Protein AF-A0A935W3C0-F1 (afdb_monomer_lite)

Structure (mmCIF, N/CA/C/O backbone):
data_AF-A0A935W3C0-F1
#
_entry.id   AF-A0A935W3C0-F1
#
loop_
_atom_site.group_PDB
_atom_site.id
_atom_site.type_symbol
_atom_site.label_atom_id
_atom_site.label_alt_id
_atom_site.label_comp_id
_atom_site.label_asym_id
_atom_site.label_entity_id
_atom_site.label_seq_id
_atom_site.pdbx_PDB_ins_code
_atom_site.Cartn_x
_atom_site.Cartn_y
_atom_site.Cartn_z
_atom_site.occupancy
_atom_site.B_iso_or_equiv
_atom_site.auth_seq_id
_atom_site.auth_comp_id
_atom_site.auth_asym_id
_atom_site.auth_atom_id
_atom_site.pdbx_PDB_model_num
ATOM 1 N N . MET A 1 1 ? 20.288 15.126 -54.289 1.00 48.03 1 MET A N 1
ATOM 2 C CA . MET A 1 1 ? 21.261 15.286 -53.192 1.00 48.03 1 MET A CA 1
ATOM 3 C C . MET A 1 1 ? 20.731 16.432 -52.352 1.00 48.03 1 MET A C 1
ATOM 5 O O . MET A 1 1 ? 20.743 17.554 -52.836 1.00 48.03 1 MET A O 1
ATOM 9 N N . ILE A 1 2 ? 20.065 16.132 -51.237 1.00 47.06 2 ILE A N 1
ATOM 10 C CA . ILE A 1 2 ? 19.461 17.163 -50.382 1.00 47.06 2 ILE A CA 1
ATOM 11 C C . ILE A 1 2 ? 20.575 17.670 -49.470 1.00 47.06 2 ILE A C 1
ATOM 13 O O . ILE A 1 2 ? 21.239 16.867 -48.819 1.00 47.06 2 ILE A O 1
ATOM 17 N N . ASP A 1 3 ? 20.809 18.977 -49.516 1.00 55.44 3 ASP A N 1
ATOM 18 C CA . ASP A 1 3 ? 21.817 19.677 -48.730 1.00 55.44 3 ASP A CA 1
ATOM 19 C C . ASP A 1 3 ? 21.441 19.592 -47.242 1.00 55.44 3 ASP A C 1
ATOM 21 O O . ASP A 1 3 ? 20.407 20.116 -46.816 1.00 55.44 3 ASP A O 1
ATOM 25 N N . GLN A 1 4 ? 22.236 18.843 -46.473 1.00 50.88 4 GLN A N 1
ATOM 26 C CA . GLN A 1 4 ? 21.989 18.590 -45.052 1.00 50.88 4 GLN A CA 1
ATOM 27 C C . GLN A 1 4 ? 22.064 19.874 -44.216 1.00 50.88 4 GLN A C 1
ATOM 29 O O . GLN A 1 4 ? 21.411 19.947 -43.173 1.00 50.88 4 GLN A O 1
ATOM 34 N N . ASP A 1 5 ? 22.754 20.911 -44.695 1.00 55.22 5 ASP A N 1
ATOM 35 C CA . ASP A 1 5 ? 22.919 22.158 -43.950 1.00 55.22 5 ASP A CA 1
ATOM 36 C C . ASP A 1 5 ? 21.681 23.069 -44.052 1.00 55.22 5 ASP A C 1
ATOM 38 O O . ASP A 1 5 ? 21.382 23.813 -43.111 1.00 55.22 5 ASP A O 1
ATOM 42 N N . ASP A 1 6 ? 20.888 22.965 -45.130 1.00 56.75 6 ASP A N 1
ATOM 43 C CA . ASP A 1 6 ? 19.620 23.709 -45.264 1.00 56.75 6 ASP A CA 1
ATOM 44 C C . ASP A 1 6 ? 18.505 23.120 -44.377 1.00 56.75 6 ASP A C 1
ATOM 46 O O . ASP A 1 6 ? 17.635 23.843 -43.884 1.00 56.75 6 ASP A O 1
ATOM 50 N N . PHE A 1 7 ? 18.560 21.811 -44.102 1.00 55.75 7 PHE A N 1
ATOM 51 C CA . PHE A 1 7 ? 17.628 21.142 -43.187 1.00 55.75 7 PHE A CA 1
ATOM 52 C C . PHE A 1 7 ? 17.887 21.535 -41.725 1.00 55.75 7 PHE A C 1
ATOM 54 O O . PHE A 1 7 ? 16.954 21.878 -40.997 1.00 55.75 7 PHE A O 1
ATOM 61 N N . VAL A 1 8 ? 19.157 21.569 -41.305 1.00 55.91 8 VAL A N 1
ATOM 62 C CA . VAL A 1 8 ? 19.537 21.931 -39.928 1.00 55.91 8 VAL A CA 1
ATOM 63 C C . VAL A 1 8 ? 19.271 23.414 -39.646 1.00 55.91 8 VAL A C 1
ATOM 65 O O . VAL A 1 8 ? 18.782 23.757 -38.567 1.00 55.91 8 VAL A O 1
ATOM 68 N N . ARG A 1 9 ? 19.489 24.306 -40.624 1.00 56.00 9 ARG A N 1
ATOM 69 C CA . ARG A 1 9 ? 19.158 25.736 -40.476 1.00 56.00 9 ARG A CA 1
ATOM 70 C C . ARG A 1 9 ? 17.659 26.001 -40.333 1.00 56.00 9 ARG A C 1
ATOM 72 O O . ARG A 1 9 ? 17.287 26.885 -39.566 1.00 56.00 9 ARG A O 1
ATOM 79 N N . LYS A 1 10 ? 16.797 25.239 -41.014 1.00 50.78 10 LYS A N 1
ATOM 80 C CA . LYS A 1 10 ? 15.335 25.358 -40.854 1.00 50.78 10 LYS A CA 1
ATOM 81 C C . LYS A 1 10 ? 14.828 24.772 -39.535 1.00 50.78 10 LYS A C 1
ATOM 83 O O . LYS A 1 10 ? 13.865 25.302 -38.990 1.00 50.78 10 LYS A O 1
ATOM 88 N N . ALA A 1 11 ? 15.490 23.749 -38.994 1.00 52.16 11 ALA A N 1
ATOM 89 C CA . ALA A 1 11 ? 15.123 23.150 -37.709 1.00 52.16 11 ALA A CA 1
ATOM 90 C C . ALA A 1 11 ? 15.429 24.058 -36.500 1.00 52.16 11 ALA A C 1
ATOM 92 O O . ALA A 1 11 ? 14.717 24.009 -35.505 1.00 52.16 11 ALA A O 1
ATOM 93 N N . LEU A 1 12 ? 16.450 24.919 -36.592 1.00 51.72 12 LEU A N 1
ATOM 94 C CA . LEU A 1 12 ? 16.872 25.808 -35.497 1.00 51.72 12 LEU A CA 1
ATOM 95 C C . LEU A 1 12 ? 16.187 27.189 -35.494 1.00 51.72 12 LEU A C 1
ATOM 97 O O . LEU A 1 12 ? 16.358 27.946 -34.542 1.00 51.72 12 LEU A O 1
ATOM 101 N N . ALA A 1 13 ? 15.419 27.533 -36.535 1.00 43.78 13 ALA A N 1
ATOM 102 C CA . ALA A 1 13 ? 14.747 28.834 -36.660 1.00 43.78 13 ALA A CA 1
ATOM 103 C C . ALA A 1 13 ? 13.279 28.840 -36.186 1.00 43.78 13 ALA A C 1
ATOM 105 O O . ALA A 1 13 ? 12.695 29.911 -36.048 1.00 43.78 13 ALA A O 1
ATOM 106 N N . PHE A 1 14 ? 12.695 27.677 -35.879 1.00 43.66 14 PHE A N 1
ATOM 107 C CA . PHE A 1 14 ? 11.390 27.566 -35.211 1.00 43.66 14 PHE A CA 1
ATOM 108 C C . PHE A 1 14 ? 11.566 27.473 -33.692 1.00 43.66 14 PHE A C 1
ATOM 110 O O . PHE A 1 14 ? 11.083 26.563 -33.028 1.00 43.66 14 PHE A O 1
ATOM 117 N N . GLY A 1 15 ? 12.278 28.453 -33.138 1.00 41.91 15 GLY A N 1
ATOM 118 C CA . GLY A 1 15 ? 12.168 28.809 -31.729 1.00 41.91 15 GLY A CA 1
ATOM 119 C C . GLY A 1 15 ? 10.893 29.617 -31.506 1.00 41.91 15 GLY A C 1
ATOM 120 O O . GLY A 1 15 ? 10.964 30.781 -31.126 1.00 41.91 15 GLY A O 1
ATOM 121 N N . GLU A 1 16 ? 9.733 29.029 -31.787 1.00 40.09 16 GLU A N 1
ATOM 122 C CA . GLU A 1 16 ? 8.501 29.486 -31.159 1.00 40.09 16 GLU A CA 1
ATOM 123 C C . GLU A 1 16 ? 8.443 28.729 -29.838 1.00 40.09 16 GLU A C 1
ATOM 125 O O . GLU A 1 16 ? 8.417 27.499 -29.820 1.00 40.09 16 GLU A O 1
ATOM 130 N N . ALA A 1 17 ? 8.579 29.465 -28.736 1.00 41.44 17 ALA A N 1
ATOM 131 C CA . ALA A 1 17 ? 8.514 28.916 -27.397 1.00 41.44 17 ALA A CA 1
ATOM 132 C C . ALA A 1 17 ? 7.185 28.167 -27.245 1.00 41.44 17 ALA A C 1
ATOM 134 O O . ALA A 1 17 ? 6.143 28.771 -26.998 1.00 41.44 17 ALA A O 1
ATOM 135 N N . VAL A 1 18 ? 7.223 26.845 -27.412 1.00 38.59 18 VAL A N 1
ATOM 136 C CA . VAL A 1 18 ? 6.181 25.969 -26.902 1.00 38.59 18 VAL A CA 1
ATOM 137 C C . VAL A 1 18 ? 6.329 26.067 -25.399 1.00 38.59 18 VAL A C 1
ATOM 139 O O . VAL A 1 18 ? 7.189 25.430 -24.797 1.00 38.59 18 VAL A O 1
ATOM 142 N N . THR A 1 19 ? 5.549 26.969 -24.814 1.00 38.72 19 THR A N 1
ATOM 143 C CA . THR A 1 19 ? 5.299 27.019 -23.386 1.00 38.72 19 THR A CA 1
ATOM 144 C C . THR A 1 19 ? 4.895 25.608 -22.987 1.00 38.72 19 THR A C 1
ATOM 146 O O . THR A 1 19 ? 3.809 25.150 -23.347 1.00 38.72 19 THR A O 1
ATOM 149 N N . GLU A 1 20 ? 5.790 24.884 -22.317 1.00 38.03 20 GLU A N 1
ATOM 150 C CA . GLU A 1 20 ? 5.429 23.641 -21.651 1.00 38.03 20 GLU A CA 1
ATOM 151 C C . GLU A 1 20 ? 4.184 23.947 -20.808 1.00 38.03 20 GLU A C 1
ATOM 153 O O . GLU A 1 20 ? 4.209 24.927 -20.043 1.00 38.03 20 GLU A O 1
ATOM 158 N N . PRO A 1 21 ? 3.072 23.199 -20.961 1.00 36.47 21 PRO A N 1
ATOM 159 C CA . PRO A 1 21 ? 1.972 23.340 -20.032 1.00 36.47 21 PRO A CA 1
ATOM 160 C C . PRO A 1 21 ? 2.561 23.025 -18.665 1.00 36.47 21 PRO A C 1
ATOM 162 O O . PRO A 1 21 ? 2.982 21.902 -18.390 1.00 36.47 21 PRO A O 1
ATOM 165 N N . HIS A 1 22 ? 2.667 24.062 -17.838 1.00 36.09 22 HIS A N 1
ATOM 166 C CA . HIS A 1 22 ? 3.035 23.900 -16.448 1.00 36.09 22 HIS A CA 1
ATOM 167 C C . HIS A 1 22 ? 2.069 22.864 -15.864 1.00 36.09 22 HIS A C 1
ATOM 169 O O . HIS A 1 22 ? 0.893 22.873 -16.255 1.00 36.09 22 HIS A O 1
ATOM 175 N N . PRO A 1 23 ? 2.517 21.974 -14.962 1.00 35.53 23 PRO A N 1
ATOM 176 C CA . PRO A 1 23 ? 1.593 21.172 -14.184 1.00 35.53 23 PRO A CA 1
ATOM 177 C C . PRO A 1 23 ? 0.575 22.147 -13.611 1.00 35.53 23 PRO A C 1
ATOM 179 O O . PRO A 1 23 ? 0.941 23.062 -12.871 1.00 35.53 23 PRO A O 1
ATOM 182 N N . VAL A 1 24 ? -0.681 22.028 -14.034 1.00 36.44 24 VAL A N 1
ATOM 183 C CA . VAL A 1 24 ? -1.753 22.767 -13.391 1.00 36.44 24 VAL A CA 1
ATOM 184 C C . VAL A 1 24 ? -1.800 22.160 -12.000 1.00 36.44 24 VAL A C 1
ATOM 186 O O . VAL A 1 24 ? -2.365 21.089 -11.801 1.00 36.44 24 VAL A O 1
ATOM 189 N N . GLU A 1 25 ? -1.132 22.800 -11.040 1.00 39.47 25 GLU A N 1
ATOM 190 C CA . GLU A 1 25 ? -1.557 22.728 -9.655 1.00 39.47 25 GLU A CA 1
ATOM 191 C C . GLU A 1 25 ? -3.018 23.150 -9.699 1.00 39.47 25 GLU A C 1
ATOM 193 O O . GLU A 1 25 ? -3.338 24.335 -9.825 1.00 39.47 25 GLU A O 1
ATOM 198 N N . ILE A 1 26 ? -3.912 22.161 -9.707 1.00 39.88 26 ILE A N 1
ATOM 199 C CA . ILE A 1 26 ? -5.339 22.386 -9.548 1.00 39.88 26 ILE A CA 1
ATOM 200 C C . ILE A 1 26 ? -5.475 22.853 -8.104 1.00 39.88 26 ILE A C 1
ATOM 202 O O . ILE A 1 26 ? -5.726 22.070 -7.188 1.00 39.88 26 ILE A O 1
ATOM 206 N N . SER A 1 27 ? -5.211 24.142 -7.896 1.00 48.25 27 SER A N 1
ATOM 207 C CA . SER A 1 27 ? -5.624 24.848 -6.702 1.00 48.25 27 SER A CA 1
ATOM 208 C C . SER A 1 27 ? -7.114 24.558 -6.533 1.00 48.25 27 SER A C 1
ATOM 210 O O . SER A 1 27 ? -7.836 24.575 -7.538 1.00 48.25 27 SER A O 1
ATOM 212 N N . PRO A 1 28 ? -7.583 24.260 -5.313 1.00 53.19 28 PRO A N 1
ATOM 213 C CA . PRO A 1 28 ? -8.998 24.041 -5.071 1.00 53.19 28 PRO A CA 1
ATOM 214 C C . PRO A 1 28 ? -9.778 25.184 -5.710 1.00 53.19 28 PRO A C 1
ATOM 216 O O . PRO A 1 28 ? -9.460 26.356 -5.485 1.00 53.19 28 PRO A O 1
ATOM 219 N N . THR A 1 29 ? -10.767 24.857 -6.540 1.00 61.97 29 THR A N 1
ATOM 220 C CA . THR A 1 29 ? -11.617 25.876 -7.146 1.00 61.97 29 THR A CA 1
ATOM 221 C C . THR A 1 29 ? -12.206 26.714 -6.005 1.00 61.97 29 THR A C 1
ATOM 223 O O . THR A 1 29 ? -12.743 26.147 -5.049 1.00 61.97 29 THR A O 1
ATOM 226 N N . PRO A 1 30 ? -12.122 28.056 -6.048 1.00 63.91 30 PRO A N 1
ATOM 227 C CA . PRO A 1 30 ? -12.646 28.915 -4.979 1.00 63.91 30 PRO A CA 1
ATOM 228 C C . PRO A 1 30 ? -14.140 28.660 -4.691 1.00 63.91 30 PRO A C 1
ATOM 230 O O . PRO A 1 30 ? -14.630 28.904 -3.587 1.00 63.91 30 PRO A O 1
ATOM 233 N N . GLU A 1 31 ? -14.852 28.094 -5.666 1.00 72.19 31 GLU A N 1
ATOM 234 C CA . GLU A 1 31 ? -16.231 27.617 -5.565 1.00 72.19 31 GLU A CA 1
ATOM 235 C C . GLU A 1 31 ? -16.398 26.402 -4.632 1.00 72.19 31 GLU A C 1
ATOM 237 O O . GLU A 1 31 ? -17.353 26.362 -3.852 1.00 72.19 31 GLU A O 1
ATOM 242 N N . LEU A 1 32 ? -15.459 25.447 -4.637 1.00 76.69 32 LEU A N 1
ATOM 243 C CA . LEU A 1 32 ? -15.457 24.283 -3.740 1.00 76.69 32 LEU A CA 1
ATOM 244 C C . LEU A 1 32 ? -15.247 24.713 -2.288 1.00 76.69 32 LEU A C 1
ATOM 246 O O . LEU A 1 32 ? -15.996 24.298 -1.402 1.00 76.69 32 LEU A O 1
ATOM 250 N N . VAL A 1 33 ? -14.277 25.601 -2.053 1.00 78.69 33 VAL A N 1
ATOM 251 C CA . VAL A 1 33 ? -13.985 26.170 -0.726 1.00 78.69 33 VAL A CA 1
ATOM 252 C C . VAL A 1 33 ? -15.217 26.906 -0.186 1.00 78.69 33 VAL A C 1
ATOM 254 O O . VAL A 1 33 ? -15.637 26.681 0.951 1.00 78.69 33 VAL A O 1
ATOM 257 N N . SER A 1 34 ? -15.862 27.713 -1.033 1.00 81.06 34 SER A N 1
ATOM 258 C CA . SER A 1 34 ? -17.082 28.452 -0.685 1.00 81.06 34 SER A CA 1
ATOM 259 C C . SER A 1 34 ? -18.267 27.524 -0.382 1.00 81.06 34 SER A C 1
ATOM 261 O O . SER A 1 34 ? -19.008 27.748 0.577 1.00 81.06 34 SER A O 1
ATOM 263 N N . SER A 1 35 ? -18.424 26.449 -1.158 1.00 81.00 35 SER A N 1
ATOM 264 C CA . SER A 1 35 ? -19.490 25.451 -0.982 1.00 81.00 35 SER A CA 1
ATOM 265 C C . SER A 1 35 ? -19.305 24.638 0.301 1.00 81.00 35 SER A C 1
ATOM 267 O O . SER A 1 35 ? -20.259 24.440 1.058 1.00 81.00 35 SER A O 1
ATOM 269 N N . ALA A 1 36 ? -18.070 24.225 0.598 1.00 83.38 36 ALA A N 1
ATOM 270 C CA . ALA A 1 36 ? -17.728 23.533 1.836 1.00 83.38 36 ALA A CA 1
ATOM 271 C C . ALA A 1 36 ? -17.972 24.419 3.066 1.00 83.38 36 ALA A C 1
ATOM 273 O O . ALA A 1 36 ? -18.601 23.977 4.032 1.00 83.38 36 ALA A O 1
ATOM 274 N N . LEU A 1 37 ? -17.563 25.690 3.005 1.00 86.62 37 LEU A N 1
ATOM 275 C CA . LEU A 1 37 ? -17.802 26.672 4.062 1.00 86.62 37 LEU A CA 1
ATOM 276 C C . LEU A 1 37 ? -19.297 26.882 4.325 1.00 86.62 37 LEU A C 1
ATOM 278 O O . LEU A 1 37 ? -19.724 26.880 5.483 1.00 86.62 37 LEU A O 1
ATOM 282 N N . ALA A 1 38 ? -20.098 27.046 3.269 1.00 86.31 38 ALA A N 1
ATOM 283 C CA . ALA A 1 38 ? -21.540 27.246 3.384 1.00 86.31 38 ALA A CA 1
ATOM 284 C C . ALA A 1 38 ? -22.233 26.029 4.017 1.00 86.31 38 ALA A C 1
ATOM 286 O O . ALA A 1 38 ? -23.064 26.183 4.916 1.00 86.31 38 ALA A O 1
ATOM 287 N N . LEU A 1 39 ? -21.850 24.817 3.605 1.00 85.88 39 LEU A N 1
ATOM 288 C CA . LEU A 1 39 ? -22.397 23.574 4.151 1.00 85.88 39 LEU A CA 1
ATOM 289 C C . LEU A 1 39 ? -22.023 23.360 5.617 1.00 85.88 39 LEU A C 1
ATOM 291 O O . LEU A 1 39 ? -22.877 22.944 6.401 1.00 85.88 39 LEU A O 1
ATOM 295 N N . ILE A 1 40 ? -20.787 23.669 6.014 1.00 87.56 40 ILE A N 1
ATOM 296 C CA . ILE A 1 40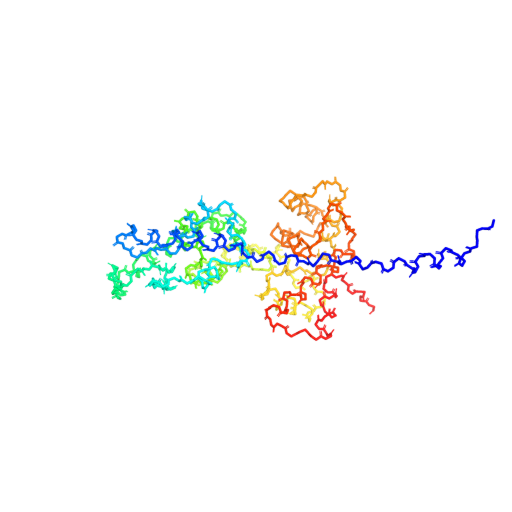 ? -20.355 23.568 7.415 1.00 87.56 40 ILE A CA 1
ATOM 297 C C . ILE A 1 40 ? -21.151 24.544 8.285 1.00 87.56 40 ILE A C 1
ATOM 299 O O . ILE A 1 40 ? -21.717 24.134 9.300 1.00 87.56 40 ILE A O 1
ATOM 303 N N . HIS A 1 41 ? -21.270 25.808 7.868 1.00 86.50 41 HIS A N 1
ATOM 304 C CA . HIS A 1 41 ? -22.068 26.796 8.596 1.00 86.50 41 HIS A CA 1
ATOM 305 C C . HIS A 1 41 ? -23.535 26.382 8.709 1.00 86.50 41 HIS A C 1
ATOM 307 O O . HIS A 1 41 ? -24.116 26.479 9.792 1.00 86.50 41 HIS A O 1
ATOM 313 N N . GLN A 1 42 ? -24.128 25.872 7.629 1.00 84.12 42 GLN A N 1
ATOM 314 C CA . GLN A 1 42 ? -25.513 25.411 7.642 1.00 84.12 42 GLN A CA 1
ATOM 315 C C . GLN A 1 42 ? -25.699 24.207 8.574 1.00 84.12 42 GLN A C 1
ATOM 317 O O . GLN A 1 42 ? -26.580 24.221 9.434 1.00 84.12 42 GLN A O 1
ATOM 322 N N . ALA A 1 43 ? -24.830 23.201 8.476 1.00 83.12 43 ALA A N 1
ATOM 323 C CA . ALA A 1 43 ? -24.907 21.992 9.290 1.00 83.12 43 ALA A CA 1
ATOM 324 C C . ALA A 1 43 ? -24.717 22.268 10.790 1.00 83.12 43 ALA A C 1
ATOM 326 O O . ALA A 1 43 ? -25.316 21.576 11.617 1.00 83.12 43 ALA A O 1
ATOM 327 N N . VAL A 1 44 ? -23.896 23.261 11.145 1.00 86.81 44 VAL A N 1
ATOM 328 C CA . VAL A 1 44 ? -23.689 23.704 12.532 1.00 86.81 44 VAL A CA 1
ATOM 329 C C . VAL A 1 44 ? -24.848 24.576 13.018 1.00 86.81 44 VAL A C 1
ATOM 331 O O . VAL A 1 44 ? -25.249 24.452 14.171 1.00 86.81 44 VAL A O 1
ATOM 334 N N . LYS A 1 45 ? -25.444 25.402 12.151 1.00 83.88 45 LYS A N 1
ATOM 335 C CA . LYS A 1 45 ? -26.615 26.233 12.478 1.00 83.88 45 LYS A CA 1
ATOM 336 C C . LYS A 1 45 ? -27.878 25.407 12.738 1.00 83.88 45 LYS A C 1
ATOM 338 O O . LYS A 1 45 ? -28.656 25.748 13.633 1.00 83.88 45 LYS A O 1
ATOM 343 N N . GLU A 1 46 ? -28.091 24.352 11.955 1.00 81.38 46 GLU A N 1
ATOM 344 C CA . GLU A 1 46 ? -29.243 23.448 12.076 1.00 81.38 46 GLU A CA 1
ATOM 345 C C . GLU A 1 46 ? -29.117 22.471 13.248 1.00 81.38 46 GLU A C 1
ATOM 347 O O . GLU A 1 46 ? -30.125 21.990 13.770 1.00 81.38 46 GLU A O 1
ATOM 352 N N . ALA A 1 47 ? -27.891 22.163 13.672 1.00 79.50 47 ALA A N 1
ATOM 353 C CA . ALA A 1 47 ? -27.671 21.236 14.766 1.00 79.50 47 ALA A CA 1
ATOM 354 C C . ALA A 1 47 ? -28.025 21.881 16.121 1.00 79.50 47 ALA A C 1
ATOM 356 O O . ALA A 1 47 ? -27.638 23.015 16.391 1.00 79.50 47 ALA A O 1
ATOM 357 N N . PRO A 1 48 ? -28.726 21.161 17.015 1.00 72.31 48 PRO A N 1
ATOM 358 C CA . PRO A 1 48 ? -28.962 21.617 18.385 1.00 72.31 48 PRO A CA 1
ATOM 359 C C . PRO A 1 48 ? -27.756 21.383 19.319 1.00 72.31 48 PRO A C 1
ATOM 361 O O . PRO A 1 48 ? -27.807 21.763 20.486 1.00 72.31 48 PRO A O 1
ATOM 364 N N . ALA A 1 49 ? -26.693 20.726 18.840 1.00 78.12 49 ALA A N 1
ATOM 365 C CA . ALA A 1 49 ? -25.509 20.331 19.604 1.00 78.12 49 ALA A CA 1
ATOM 366 C C . ALA A 1 49 ? -24.235 20.398 18.728 1.00 78.12 49 ALA A C 1
ATOM 368 O O . ALA A 1 49 ? -24.360 20.402 17.498 1.00 78.12 49 ALA A O 1
ATOM 369 N N . PRO A 1 50 ? -23.019 20.404 19.324 1.00 82.19 50 PRO A N 1
ATOM 370 C CA . PRO A 1 50 ? -21.756 20.345 18.585 1.00 82.19 50 PRO A CA 1
ATOM 371 C C . PRO A 1 50 ? -21.744 19.242 17.527 1.00 82.19 50 PRO A C 1
ATOM 373 O O . PRO A 1 50 ? -22.146 18.106 17.786 1.00 82.19 50 PRO A O 1
ATOM 376 N N . VAL A 1 51 ? -21.281 19.579 16.326 1.00 82.44 51 VAL A N 1
ATOM 377 C CA . VAL A 1 51 ? -21.338 18.679 15.179 1.00 82.44 51 VAL A CA 1
ATOM 378 C C . VAL A 1 51 ? -20.051 17.861 15.093 1.00 82.44 51 VAL A C 1
ATOM 380 O O . VAL A 1 51 ? -18.982 18.458 14.974 1.00 82.44 51 VAL A O 1
ATOM 383 N N . PRO A 1 52 ? -20.117 16.516 15.094 1.00 84.19 52 PRO A N 1
ATOM 384 C CA . PRO A 1 52 ? -18.941 15.680 14.878 1.00 84.19 52 PRO A CA 1
ATOM 385 C C . PRO A 1 52 ? -18.314 15.920 13.506 1.00 84.19 52 PRO A C 1
ATOM 387 O O . PRO A 1 52 ? -19.024 15.945 12.495 1.00 84.19 52 PRO A O 1
ATOM 390 N N . LEU A 1 53 ? -16.986 16.022 13.462 1.00 81.81 53 LEU A N 1
ATOM 391 C CA . LEU A 1 53 ? -16.224 16.229 12.229 1.00 81.81 53 LEU A CA 1
ATOM 392 C C . LEU A 1 53 ? -16.477 15.126 11.197 1.00 81.81 53 LEU A C 1
ATOM 394 O O . LEU A 1 53 ? -16.685 15.426 10.027 1.00 81.81 53 LEU A O 1
ATOM 398 N N . ALA A 1 54 ? -16.591 13.868 11.631 1.00 74.06 54 ALA A N 1
ATOM 399 C CA . ALA A 1 54 ? -16.935 12.746 10.754 1.00 74.06 54 ALA A CA 1
ATOM 400 C C . ALA A 1 54 ? -18.305 12.915 10.065 1.00 74.06 54 ALA A C 1
ATOM 402 O O . ALA A 1 54 ? -18.477 12.536 8.906 1.00 74.06 54 ALA A O 1
ATOM 403 N N . ARG A 1 55 ? -19.285 13.530 10.749 1.00 78.19 55 ARG A N 1
ATOM 404 C CA . ARG A 1 55 ? -20.606 13.812 10.164 1.00 78.19 55 ARG A CA 1
ATOM 405 C C . ARG A 1 55 ? -20.514 14.902 9.097 1.00 78.19 55 ARG A C 1
ATOM 407 O O . ARG A 1 55 ? -21.208 14.811 8.090 1.00 78.19 55 ARG A O 1
ATOM 414 N N . LEU A 1 56 ? -19.666 15.910 9.312 1.00 83.38 56 LEU A N 1
ATOM 415 C CA . LEU A 1 56 ? -19.407 16.964 8.326 1.00 83.38 56 LEU A CA 1
ATOM 416 C C . LEU A 1 56 ? -18.649 16.420 7.121 1.00 83.38 56 LEU A C 1
ATOM 418 O O . LEU A 1 56 ? -19.067 16.671 5.999 1.00 83.38 56 LEU A O 1
ATOM 422 N N . ALA A 1 57 ? -17.615 15.610 7.346 1.00 78.12 57 ALA A N 1
ATOM 423 C CA . ALA A 1 57 ? -16.871 14.941 6.288 1.00 78.12 57 ALA A CA 1
ATOM 424 C C . ALA A 1 57 ? -17.806 14.132 5.370 1.00 78.12 57 ALA A C 1
ATOM 426 O O . ALA A 1 57 ? -17.810 14.327 4.158 1.00 78.12 57 ALA A O 1
ATOM 427 N N . ALA A 1 58 ? -18.678 13.301 5.951 1.00 74.62 58 ALA A N 1
ATOM 428 C CA . ALA A 1 58 ? -19.663 12.535 5.190 1.00 74.62 58 ALA A CA 1
ATOM 429 C C . ALA A 1 58 ? -20.695 13.423 4.467 1.00 74.62 58 ALA A C 1
ATOM 431 O O . ALA A 1 58 ? -21.123 13.100 3.360 1.00 74.62 58 ALA A O 1
ATOM 432 N N . ALA A 1 59 ? -21.111 14.538 5.076 1.00 76.12 59 ALA A N 1
ATOM 433 C CA . ALA A 1 59 ? -22.048 15.469 4.452 1.00 76.12 59 ALA A CA 1
ATOM 434 C C . ALA A 1 59 ? -21.425 16.202 3.255 1.00 76.12 59 ALA A C 1
ATOM 436 O O . ALA A 1 59 ? -22.094 16.359 2.236 1.00 76.12 59 ALA A O 1
ATOM 437 N N . LEU A 1 60 ? -20.158 16.607 3.359 1.00 82.06 60 LEU A N 1
ATOM 438 C CA . LEU A 1 60 ? -19.425 17.283 2.290 1.00 82.06 60 LEU A CA 1
ATOM 439 C C . LEU A 1 60 ? -19.215 16.356 1.092 1.00 82.06 60 LEU A C 1
ATOM 441 O O . LEU A 1 60 ? -19.613 16.715 -0.009 1.00 82.06 60 LEU A O 1
ATOM 445 N N . LEU A 1 61 ? -18.719 15.136 1.325 1.00 78.25 61 LEU A N 1
ATOM 446 C CA . LEU A 1 61 ? -18.506 14.127 0.275 1.00 78.25 61 LEU A CA 1
ATOM 447 C C . LEU A 1 61 ? -19.795 13.720 -0.452 1.00 78.25 61 LEU A C 1
ATOM 449 O O . LEU A 1 61 ? -19.758 13.277 -1.591 1.00 78.25 61 LEU A O 1
ATOM 453 N N . ARG A 1 62 ? -20.951 13.834 0.210 1.00 79.75 62 ARG A N 1
ATOM 454 C CA . ARG A 1 62 ? -22.250 13.535 -0.406 1.00 79.75 62 ARG A CA 1
ATOM 455 C C . ARG A 1 62 ? -22.798 14.696 -1.236 1.00 79.75 62 ARG A C 1
ATOM 457 O O . ARG A 1 62 ? -23.628 14.467 -2.107 1.00 79.75 62 ARG A O 1
ATOM 464 N N . THR A 1 63 ? -22.436 15.928 -0.889 1.00 78.19 63 THR A N 1
ATOM 465 C CA . THR A 1 63 ? -23.116 17.130 -1.399 1.00 78.19 63 THR A CA 1
ATOM 466 C C . THR A 1 63 ? -22.272 17.887 -2.419 1.00 78.19 63 THR A C 1
ATOM 468 O O . THR A 1 63 ? -22.833 18.579 -3.260 1.00 78.19 63 THR A O 1
ATOM 471 N N . ILE A 1 64 ? -20.946 17.766 -2.354 1.00 80.44 64 ILE A N 1
ATOM 472 C CA . ILE A 1 64 ? -20.020 18.400 -3.292 1.00 80.44 64 ILE A CA 1
ATOM 473 C C . ILE A 1 64 ? -19.568 17.331 -4.286 1.00 80.44 64 ILE A C 1
ATOM 475 O O . ILE A 1 64 ? -18.861 16.403 -3.910 1.00 80.44 64 ILE A O 1
ATOM 479 N N . GLU A 1 65 ? -20.012 17.459 -5.536 1.00 69.62 65 GLU A N 1
ATOM 480 C CA . GLU A 1 65 ? -19.817 16.462 -6.599 1.00 69.62 65 GLU A CA 1
ATOM 481 C C . GLU A 1 65 ? -18.332 16.231 -6.935 1.00 69.62 65 GLU A C 1
ATOM 483 O O . GLU A 1 65 ? -17.920 15.091 -7.132 1.00 69.62 65 GLU A O 1
ATOM 488 N N . ASP A 1 66 ? -17.515 17.287 -6.871 1.00 69.44 66 ASP A N 1
ATOM 489 C CA . ASP A 1 66 ? -16.071 17.246 -7.151 1.00 69.44 66 ASP A CA 1
ATOM 490 C C . ASP A 1 66 ? -15.197 16.993 -5.906 1.00 69.44 66 ASP A C 1
ATOM 492 O O . ASP A 1 66 ? -13.973 17.129 -5.957 1.00 69.44 66 ASP A O 1
ATOM 496 N N . LEU A 1 67 ? -15.801 16.663 -4.758 1.00 75.12 67 LEU A N 1
ATOM 497 C CA . LEU A 1 67 ? -15.062 16.388 -3.527 1.00 75.12 67 LEU A CA 1
ATOM 498 C C . LEU A 1 67 ? -14.958 14.885 -3.279 1.00 75.12 67 LEU A C 1
ATOM 500 O O . LEU A 1 67 ? -15.940 14.222 -2.949 1.00 75.12 67 LEU A O 1
ATOM 504 N N . ASP A 1 68 ? -13.738 14.360 -3.328 1.00 74.56 68 ASP A N 1
ATOM 505 C CA . ASP A 1 68 ? -13.461 12.967 -2.998 1.00 74.56 68 ASP A CA 1
ATOM 506 C C . ASP A 1 68 ? -12.681 12.815 -1.679 1.00 74.56 68 ASP A C 1
ATOM 508 O O . ASP A 1 68 ? -11.966 13.708 -1.220 1.00 74.56 68 ASP A O 1
ATOM 512 N N . ALA A 1 69 ? -12.812 11.638 -1.061 1.00 68.44 69 ALA A N 1
ATOM 513 C CA . ALA A 1 69 ? -12.226 11.348 0.246 1.00 68.44 69 ALA A CA 1
ATOM 514 C C . ALA A 1 69 ? -10.696 11.180 0.224 1.00 68.44 69 ALA A C 1
ATOM 516 O O . ALA A 1 69 ? -10.083 11.152 1.294 1.00 68.44 69 ALA A O 1
ATOM 517 N N . SER A 1 70 ? -10.092 11.028 -0.960 1.00 59.00 70 SER A N 1
ATOM 518 C CA . SER A 1 70 ? -8.656 10.799 -1.135 1.00 59.00 70 SER A CA 1
ATOM 519 C C . SER A 1 70 ? -7.873 12.085 -1.399 1.00 59.00 70 SER A C 1
ATOM 521 O O . SER A 1 70 ? -6.759 12.214 -0.898 1.00 59.00 70 SER A O 1
ATOM 523 N N . SER A 1 71 ? -8.455 13.054 -2.110 1.00 64.88 71 SER A N 1
ATOM 524 C CA . SER A 1 71 ? -7.816 14.336 -2.420 1.00 64.88 71 SER A CA 1
ATOM 525 C C . SER A 1 71 ? -8.331 15.494 -1.564 1.00 64.88 71 SER A C 1
ATOM 527 O O . SER A 1 71 ? -7.609 16.471 -1.377 1.00 64.88 71 SER A O 1
ATOM 529 N N . TRP A 1 72 ? -9.563 15.408 -1.043 1.00 74.94 72 TRP A N 1
ATOM 530 C CA . TRP A 1 72 ? -10.252 16.513 -0.367 1.00 74.94 72 TRP A CA 1
ATOM 531 C C . TRP A 1 72 ? -10.231 17.828 -1.161 1.00 74.94 72 TRP A C 1
ATOM 533 O O . TRP A 1 72 ? -10.139 18.894 -0.564 1.00 74.94 72 TRP A O 1
ATOM 543 N N . GLY A 1 73 ? -10.307 17.767 -2.495 1.00 69.38 73 GLY A N 1
ATOM 544 C CA . GLY A 1 73 ? -10.222 18.954 -3.350 1.00 69.38 73 GLY A CA 1
ATOM 545 C C . GLY A 1 73 ? -8.815 19.552 -3.344 1.00 69.38 73 GLY A C 1
ATOM 546 O O . GLY A 1 73 ? -8.649 20.739 -3.087 1.00 69.38 73 GLY A O 1
ATOM 547 N N . SER A 1 74 ? -7.799 18.713 -3.556 1.00 70.38 74 SER A N 1
ATOM 548 C CA . SER A 1 74 ? -6.365 19.067 -3.552 1.00 70.38 74 SER A CA 1
ATOM 549 C C . SER A 1 74 ? -5.751 19.431 -2.192 1.00 70.38 74 SER A C 1
ATOM 551 O O . SER A 1 74 ? -4.546 19.658 -2.114 1.00 70.38 74 SER A O 1
ATOM 553 N N . PHE A 1 75 ? -6.520 19.429 -1.100 1.00 68.25 75 PHE A N 1
ATOM 554 C CA . PHE A 1 75 ? -5.987 19.662 0.251 1.00 68.25 75 PHE A CA 1
ATOM 555 C C . PHE A 1 75 ? -5.309 18.424 0.867 1.00 68.25 75 PHE A C 1
ATOM 557 O O . PHE A 1 75 ? -4.663 18.515 1.910 1.00 68.25 75 PHE A O 1
ATOM 564 N N . GLY A 1 76 ? -5.480 17.243 0.270 1.00 65.31 76 GLY A N 1
ATOM 565 C CA . GLY A 1 76 ? -4.882 15.973 0.695 1.00 65.31 76 GLY A CA 1
ATOM 566 C C . GLY A 1 76 ? -5.483 15.367 1.968 1.00 65.31 76 GLY A C 1
ATOM 567 O O . GLY A 1 76 ? -5.329 14.174 2.218 1.00 65.31 76 GLY A O 1
ATOM 568 N N . SER A 1 77 ? -6.195 16.148 2.783 1.00 76.06 77 SER A N 1
ATOM 569 C CA . SER A 1 77 ? -6.934 15.649 3.943 1.00 76.06 77 SER A CA 1
ATOM 570 C C . SER A 1 77 ? -8.093 16.566 4.327 1.00 76.06 77 SER A C 1
ATOM 572 O O . SER A 1 77 ? -8.054 17.777 4.103 1.00 76.06 77 SER A O 1
ATOM 574 N N . PHE A 1 78 ? -9.094 16.000 5.008 1.00 76.81 78 PHE A N 1
ATOM 575 C CA . PHE A 1 78 ? -10.201 16.774 5.572 1.00 76.81 78 PHE A CA 1
ATOM 576 C C . PHE A 1 78 ? -9.716 17.856 6.537 1.00 76.81 78 PHE A C 1
ATOM 578 O O . PHE A 1 78 ? -10.250 18.960 6.567 1.00 76.81 78 PHE A O 1
ATOM 585 N N . ARG A 1 79 ? -8.683 17.546 7.326 1.00 81.94 79 ARG A N 1
ATOM 586 C CA . ARG A 1 79 ? -8.101 18.492 8.273 1.00 81.94 79 ARG A CA 1
ATOM 587 C C . ARG A 1 79 ? -7.508 19.702 7.559 1.00 81.94 79 ARG A C 1
ATOM 589 O O . ARG A 1 79 ? -7.808 20.819 7.953 1.00 81.94 79 ARG A O 1
ATOM 596 N N . ALA A 1 80 ? -6.720 19.472 6.511 1.00 73.31 80 ALA A N 1
ATOM 597 C CA . ALA A 1 80 ? -6.124 20.545 5.721 1.00 73.31 80 ALA A CA 1
ATOM 598 C C . ALA A 1 80 ? -7.192 21.424 5.050 1.00 73.31 80 ALA A C 1
ATOM 600 O O . ALA A 1 80 ? -7.047 22.643 5.034 1.00 73.31 80 ALA A O 1
ATOM 601 N N . LEU A 1 81 ? -8.299 20.828 4.587 1.00 81.75 81 LEU A N 1
ATOM 602 C CA . LEU A 1 81 ? -9.456 21.585 4.106 1.00 81.75 81 LEU A CA 1
ATOM 603 C C . LEU A 1 81 ? -10.043 22.462 5.224 1.00 81.75 81 LEU A C 1
ATOM 605 O O . LEU A 1 81 ? -10.189 23.661 5.031 1.00 81.75 81 LEU A O 1
ATOM 609 N N . ILE A 1 82 ? -10.338 21.907 6.403 1.00 84.50 82 ILE A N 1
ATOM 610 C CA . ILE A 1 82 ? -10.897 22.660 7.542 1.00 84.50 82 ILE A CA 1
ATOM 611 C C . ILE A 1 82 ? -9.965 23.785 8.013 1.00 84.50 82 ILE A C 1
ATOM 613 O O . ILE A 1 82 ? -10.443 24.890 8.254 1.00 84.50 82 ILE A O 1
ATOM 617 N N . ASP A 1 83 ? -8.659 23.526 8.105 1.00 83.25 83 ASP A N 1
ATOM 618 C CA . ASP A 1 83 ? -7.655 24.513 8.521 1.00 83.25 83 ASP A CA 1
ATOM 619 C C . ASP A 1 83 ? -7.479 25.638 7.472 1.00 83.25 83 ASP A C 1
ATOM 621 O O . ASP A 1 83 ? -7.026 26.729 7.815 1.00 83.25 83 ASP A O 1
ATOM 625 N N . SER A 1 84 ? -7.869 25.406 6.209 1.00 81.12 84 SER A N 1
ATOM 626 C CA . SER A 1 84 ? -7.858 26.424 5.143 1.00 81.12 84 SER A CA 1
ATOM 627 C C . SER A 1 84 ? -9.087 27.344 5.130 1.00 81.12 84 SER A C 1
ATOM 629 O O . SER A 1 84 ? -9.061 28.397 4.491 1.00 81.12 84 SER A O 1
ATOM 631 N N . LEU A 1 85 ? -10.173 26.953 5.805 1.00 84.94 85 LEU A N 1
ATOM 632 C CA . LEU A 1 85 ? -11.439 27.683 5.800 1.00 84.94 85 LEU A CA 1
ATOM 633 C C . LEU A 1 85 ? -11.463 28.764 6.882 1.00 84.94 85 LEU A C 1
ATOM 635 O O . LEU A 1 85 ? -11.153 28.506 8.044 1.00 84.94 85 LEU A O 1
ATOM 639 N N . ASP A 1 86 ? -11.951 29.956 6.531 1.00 84.25 86 ASP A N 1
ATOM 640 C CA . ASP A 1 86 ? -12.328 30.948 7.540 1.00 84.25 86 ASP A CA 1
ATOM 641 C C . ASP A 1 86 ? -13.670 30.558 8.171 1.00 84.25 86 ASP A C 1
ATOM 643 O O . ASP A 1 86 ? -14.755 30.873 7.680 1.00 84.25 86 ASP A O 1
ATOM 647 N N . LEU A 1 87 ? -13.587 29.806 9.264 1.00 83.75 87 LEU A N 1
ATOM 648 C CA . LEU A 1 87 ? -14.743 29.278 9.982 1.00 83.75 87 LEU A CA 1
ATOM 649 C C . LEU A 1 87 ? -15.335 30.260 10.991 1.00 83.75 87 LEU A C 1
ATOM 651 O O . LEU A 1 87 ? -16.227 29.876 11.742 1.00 83.75 87 LEU A O 1
ATOM 655 N N . THR A 1 88 ? -14.874 31.508 11.042 1.00 79.44 88 THR A N 1
ATOM 656 C CA . THR A 1 88 ? -15.352 32.495 12.016 1.00 79.44 88 THR A CA 1
ATOM 657 C C . THR A 1 88 ? -16.872 32.706 11.878 1.00 79.44 88 THR A C 1
ATOM 659 O O . THR A 1 88 ? -17.337 33.046 10.791 1.00 79.44 88 THR A O 1
ATOM 662 N N . PRO A 1 89 ? -17.691 32.564 12.948 1.00 78.06 89 PRO A N 1
ATOM 663 C CA . PRO A 1 89 ? -17.347 32.513 14.377 1.00 78.06 89 PRO A CA 1
ATOM 664 C C . PRO A 1 89 ? -17.301 31.104 15.009 1.00 78.06 89 PRO A C 1
ATOM 666 O O . PRO A 1 89 ? -17.322 30.990 16.235 1.00 78.06 89 PRO A O 1
ATOM 669 N N . LEU A 1 90 ? -17.315 30.037 14.216 1.00 85.81 90 LEU A N 1
ATOM 670 C CA . LEU A 1 90 ? -17.309 28.653 14.685 1.00 85.81 90 LEU A CA 1
ATOM 671 C C . LEU A 1 90 ? -15.957 28.268 15.299 1.00 85.81 90 LEU A C 1
ATOM 673 O O . LEU A 1 90 ? -14.898 28.708 14.860 1.00 85.81 90 LEU A O 1
ATOM 677 N N . ALA A 1 91 ? -15.999 27.404 16.309 1.00 82.75 91 ALA A N 1
ATOM 678 C CA . ALA A 1 91 ? -14.821 26.836 16.948 1.00 82.75 91 ALA A CA 1
ATOM 679 C C . ALA A 1 91 ? -14.696 25.346 16.620 1.00 82.75 91 ALA A C 1
ATOM 681 O O . ALA A 1 91 ? -15.688 24.612 16.600 1.00 82.75 91 ALA A O 1
ATOM 682 N N . VAL A 1 92 ? -13.457 24.899 16.405 1.00 82.69 92 VAL A N 1
ATOM 683 C CA . VAL A 1 92 ? -13.114 23.504 16.110 1.00 82.69 92 VAL A CA 1
ATOM 684 C C . VAL A 1 92 ? -12.365 22.905 17.297 1.00 82.69 92 VAL A C 1
ATOM 686 O O . VAL A 1 92 ? -11.467 23.521 17.866 1.00 82.69 92 VAL A O 1
ATOM 689 N N . THR A 1 93 ? -12.734 21.694 17.698 1.00 79.69 93 THR A N 1
ATOM 690 C CA . THR A 1 93 ? -12.006 20.878 18.676 1.00 79.69 93 THR A CA 1
ATOM 691 C C . THR A 1 93 ? -11.596 19.584 18.005 1.00 79.69 93 THR A C 1
ATOM 693 O O . THR A 1 93 ? -12.408 18.981 17.317 1.00 79.69 93 THR A O 1
ATOM 696 N N . TRP A 1 94 ? -10.352 19.154 18.202 1.00 77.00 94 TRP A N 1
ATOM 697 C CA . TRP A 1 94 ? -9.805 17.945 17.574 1.00 77.00 94 TRP A CA 1
ATOM 698 C C . TRP A 1 94 ? -9.710 16.750 18.533 1.00 77.00 94 TRP A C 1
ATOM 700 O O . TRP A 1 94 ? -9.328 15.659 18.127 1.00 77.00 94 TRP A O 1
ATOM 710 N N . GLU A 1 95 ? -10.071 16.932 19.802 1.00 65.50 95 GLU A N 1
ATOM 711 C CA . GLU A 1 95 ? -10.087 15.858 20.796 1.00 65.50 95 GLU A CA 1
ATOM 712 C C . GLU A 1 95 ? -11.245 14.874 20.547 1.00 65.50 95 GLU A C 1
ATOM 714 O O . GLU A 1 95 ? -12.361 15.282 20.220 1.00 65.50 95 GLU A O 1
ATOM 719 N N . GLY A 1 96 ? -10.988 13.571 20.722 1.00 54.91 96 GLY A N 1
ATOM 720 C CA . GLY A 1 96 ? -12.019 12.523 20.693 1.00 54.91 96 GLY A CA 1
ATOM 721 C C . GLY A 1 96 ? -12.763 12.375 19.358 1.00 54.91 96 GLY A C 1
ATOM 722 O O . GLY A 1 96 ? -13.978 12.194 19.367 1.00 54.91 96 GLY A O 1
ATOM 723 N N . GLY A 1 97 ? -12.066 12.498 18.223 1.00 57.62 97 GLY A N 1
ATOM 724 C CA . GLY A 1 97 ? -12.665 12.469 16.877 1.00 57.62 97 GLY A CA 1
ATOM 725 C C . GLY A 1 97 ? -13.186 13.829 16.388 1.00 57.62 97 GLY A C 1
ATOM 726 O O . GLY A 1 97 ? -13.602 13.959 15.238 1.00 57.62 97 GLY A O 1
ATOM 727 N N . GLY A 1 98 ? -13.114 14.844 17.251 1.00 77.06 98 GLY A N 1
ATOM 728 C CA . GLY A 1 98 ? -13.289 16.257 16.957 1.00 77.06 98 GLY A CA 1
ATOM 729 C C . GLY A 1 98 ? -14.701 16.729 16.587 1.00 77.06 98 GLY A C 1
ATOM 730 O O . GLY A 1 98 ? -15.537 16.014 16.031 1.00 77.06 98 GLY A O 1
ATOM 731 N N . THR A 1 99 ? -14.992 17.982 16.931 1.00 82.94 99 THR A N 1
ATOM 732 C CA . THR A 1 99 ? -16.297 18.623 16.736 1.00 82.94 99 THR A CA 1
ATOM 733 C C . THR A 1 99 ? -16.151 20.077 16.285 1.00 82.94 99 THR A C 1
ATOM 735 O O . THR A 1 99 ? -15.199 20.758 16.663 1.00 82.94 99 THR A O 1
ATOM 738 N N . ILE A 1 100 ? -17.113 20.562 15.495 1.00 86.50 100 ILE A N 1
ATOM 739 C CA . ILE A 1 100 ? -17.292 21.988 15.180 1.00 86.50 100 ILE A CA 1
ATOM 740 C C . ILE A 1 100 ? -18.550 22.489 15.879 1.00 86.50 100 ILE A C 1
ATOM 742 O O . ILE A 1 100 ? -19.596 21.832 15.858 1.00 86.50 100 ILE A O 1
ATOM 746 N N . TYR A 1 101 ? -18.468 23.656 16.506 1.00 83.94 101 TYR A N 1
ATOM 747 C CA . TYR A 1 101 ? -19.588 24.249 17.223 1.00 83.94 101 TYR A CA 1
ATOM 748 C C . TYR A 1 101 ? -19.614 25.772 17.099 1.00 83.94 101 TYR A C 1
ATOM 750 O O . TYR A 1 101 ? -18.579 26.407 16.942 1.00 83.94 101 TYR A O 1
ATOM 758 N N . ASP A 1 102 ? -20.806 26.362 17.193 1.00 86.12 102 ASP A N 1
ATOM 759 C CA . ASP A 1 102 ? -20.980 27.807 17.337 1.00 86.12 102 ASP A CA 1
ATOM 760 C C . ASP A 1 102 ? -20.873 28.173 18.831 1.00 86.12 102 ASP A C 1
ATOM 762 O O . ASP A 1 102 ? -21.756 27.780 19.597 1.00 86.12 102 ASP A O 1
ATOM 766 N N . PRO A 1 103 ? -19.850 28.926 19.278 1.00 78.62 103 PRO A N 1
ATOM 767 C CA . PRO A 1 103 ? -19.668 29.293 20.685 1.00 78.62 103 PRO A CA 1
ATOM 768 C C . PRO A 1 103 ? -20.819 30.114 21.281 1.00 78.62 103 PRO A C 1
ATOM 770 O O . PRO A 1 103 ? -20.952 30.180 22.503 1.00 78.62 103 PRO A O 1
ATOM 773 N N . LYS A 1 104 ? -21.637 30.769 20.444 1.00 78.44 104 LYS A N 1
ATOM 774 C CA . LYS A 1 104 ? -22.787 31.574 20.886 1.00 78.44 104 LYS A CA 1
ATOM 775 C C . LYS A 1 104 ? -24.058 30.743 21.057 1.00 78.44 104 LYS A C 1
ATOM 777 O O . LYS A 1 104 ? -24.932 31.147 21.819 1.00 78.44 104 LYS A O 1
ATOM 782 N N . ARG A 1 105 ? -24.186 29.615 20.345 1.00 71.75 105 ARG A N 1
ATOM 783 C CA . ARG A 1 105 ? -25.391 28.757 20.363 1.00 71.75 105 ARG A CA 1
ATOM 784 C C . ARG A 1 105 ? -25.180 27.451 21.109 1.00 71.75 105 ARG A C 1
ATOM 786 O O . ARG A 1 105 ? -26.075 26.992 21.810 1.00 71.75 105 ARG A O 1
ATOM 793 N N . HIS A 1 106 ? -24.012 26.848 20.947 1.00 76.62 106 HIS A N 1
ATOM 794 C CA . HIS A 1 106 ? -23.646 25.608 21.602 1.00 76.62 106 HIS A CA 1
ATOM 795 C C . HIS A 1 106 ? -22.917 25.954 22.892 1.00 76.62 106 HIS A C 1
ATOM 797 O O . HIS A 1 106 ? -21.871 26.603 22.877 1.00 76.62 106 HIS A O 1
ATOM 803 N N . SER A 1 107 ? -23.458 25.518 24.029 1.00 57.31 107 SER A N 1
ATOM 804 C CA . SER A 1 107 ? -22.691 25.532 25.268 1.00 57.31 107 SER A CA 1
ATOM 805 C C . SER A 1 107 ? -21.399 24.752 25.020 1.00 57.31 107 SER A C 1
ATOM 807 O O . SER A 1 107 ? -21.463 23.612 24.551 1.00 57.31 107 SER A O 1
ATOM 809 N N . ARG A 1 108 ? -20.244 25.385 25.296 1.00 46.00 108 ARG A N 1
ATOM 810 C CA . ARG A 1 108 ? -18.912 24.752 25.326 1.00 46.00 108 ARG A CA 1
ATOM 811 C C . ARG A 1 108 ? -19.083 23.337 25.874 1.00 46.00 108 ARG A C 1
ATOM 813 O O . ARG A 1 108 ? -19.802 23.229 26.873 1.00 46.00 108 ARG A O 1
ATOM 820 N N . PRO A 1 109 ? -18.473 22.285 25.289 1.00 46.78 109 PRO A N 1
ATOM 821 C CA . PRO A 1 109 ? -18.479 20.992 25.942 1.00 46.78 109 PRO A CA 1
ATOM 822 C C . PRO A 1 109 ? -17.912 21.256 27.330 1.00 46.78 109 PRO A C 1
ATOM 824 O O . PRO A 1 109 ? -16.724 21.554 27.481 1.00 46.78 109 PRO A O 1
ATOM 827 N N . ALA A 1 110 ? -18.779 21.260 28.348 1.00 36.16 110 ALA A N 1
ATOM 828 C CA . ALA A 1 110 ? -18.314 21.089 29.698 1.00 36.16 110 ALA A CA 1
ATOM 829 C C . ALA A 1 110 ? -17.442 19.849 29.587 1.00 36.16 110 ALA A C 1
ATOM 831 O O . ALA A 1 110 ? -17.833 18.889 28.914 1.00 36.16 110 ALA A O 1
ATOM 832 N N . THR A 1 111 ? -16.244 19.919 30.146 1.00 39.38 111 THR A N 1
ATOM 833 C CA . THR A 1 111 ? -15.460 18.751 30.504 1.00 39.38 111 THR A CA 1
ATOM 834 C C . THR A 1 111 ? -16.402 17.831 31.275 1.00 39.38 111 THR A C 1
ATOM 836 O O . THR A 1 111 ? -16.556 17.919 32.490 1.00 39.38 111 THR A O 1
ATOM 839 N N . LEU A 1 112 ? -17.153 17.020 30.532 1.00 38.22 112 LEU A N 1
ATOM 840 C CA . LEU A 1 112 ? -18.139 16.092 31.030 1.00 38.22 112 LEU A CA 1
ATOM 841 C C . LEU A 1 112 ? -17.283 14.964 31.547 1.00 38.22 112 LEU A C 1
ATOM 843 O O . LEU A 1 112 ? -16.906 14.064 30.807 1.00 38.22 112 LEU A O 1
ATOM 847 N N . SER A 1 113 ? -16.883 15.164 32.800 1.00 32.78 113 SER A N 1
ATOM 848 C CA . SER A 1 113 ? -16.439 14.196 33.780 1.00 32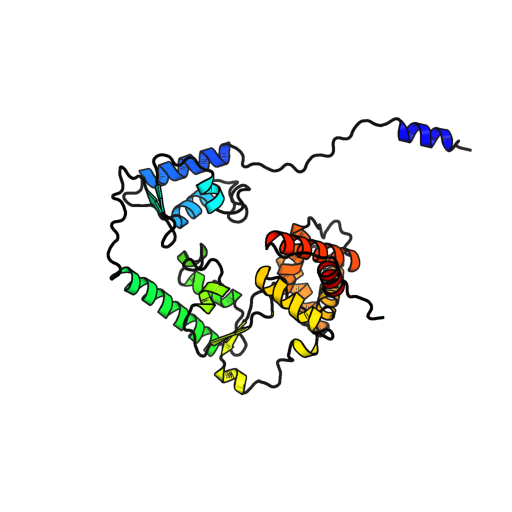.78 113 SER A CA 1
ATOM 849 C C . SER A 1 113 ? -15.943 12.892 33.161 1.00 32.78 113 SER A C 1
ATOM 851 O O . SER A 1 113 ? -16.727 12.059 32.696 1.00 32.78 113 SER A O 1
ATOM 853 N N . ALA A 1 114 ? -14.626 12.703 33.232 1.00 38.75 114 ALA A N 1
ATOM 854 C CA . ALA A 1 114 ? -13.856 11.536 32.806 1.00 38.75 114 ALA A CA 1
ATOM 855 C C . ALA A 1 114 ? -14.344 10.164 33.345 1.00 38.75 114 ALA A C 1
ATOM 857 O O . ALA A 1 114 ? -13.695 9.151 33.113 1.00 38.75 114 ALA A O 1
ATOM 858 N N . GLY A 1 115 ? -15.488 10.087 34.033 1.00 32.84 115 GLY A N 1
ATOM 859 C CA . GLY A 1 115 ? -16.086 8.852 34.537 1.00 32.84 115 GLY A CA 1
ATOM 860 C C . GLY A 1 115 ? -17.052 8.132 33.585 1.00 32.84 115 GLY A C 1
ATOM 861 O O . GLY A 1 115 ? -17.244 6.933 33.748 1.00 32.84 115 GLY A O 1
ATOM 862 N N . ALA A 1 116 ? -17.656 8.797 32.588 1.00 37.31 116 ALA A N 1
ATOM 863 C CA . ALA A 1 116 ? -18.700 8.167 31.753 1.00 37.31 116 ALA A CA 1
ATOM 864 C C . ALA A 1 116 ? -18.218 7.709 30.360 1.00 37.31 116 ALA A C 1
ATOM 866 O O . ALA A 1 116 ? -18.701 6.699 29.845 1.00 37.31 116 ALA A O 1
ATOM 867 N N . SER A 1 117 ? -17.249 8.414 29.756 1.00 44.31 117 SER A N 1
ATOM 868 C CA . SER A 1 117 ? -16.697 8.042 28.442 1.00 44.31 117 SER A CA 1
ATOM 869 C C . SER A 1 117 ? -15.748 6.846 28.539 1.00 44.31 117 SER A C 1
ATOM 871 O O . SER A 1 117 ? -15.850 5.936 27.728 1.00 44.31 117 SER A O 1
ATOM 873 N N . ALA A 1 118 ? -14.942 6.742 29.606 1.00 38.66 118 ALA A N 1
ATOM 874 C CA . ALA A 1 118 ? -14.087 5.575 29.840 1.00 38.66 118 ALA A CA 1
ATOM 875 C C . ALA A 1 118 ? -14.877 4.252 29.821 1.00 38.66 118 ALA A C 1
ATOM 877 O O . ALA A 1 118 ? -14.393 3.265 29.289 1.00 38.66 118 ALA A O 1
ATOM 878 N N . GLY A 1 119 ? -16.127 4.228 30.301 1.00 39.06 119 GLY A N 1
ATOM 879 C CA . GLY A 1 119 ? -16.975 3.030 30.244 1.00 39.06 119 GLY A CA 1
ATOM 880 C C . GLY A 1 119 ? -17.428 2.637 28.830 1.00 39.06 119 GLY A C 1
ATOM 881 O O . GLY A 1 119 ? -17.511 1.448 28.526 1.00 39.06 119 GLY A O 1
ATOM 882 N N . LYS A 1 120 ? -17.690 3.609 27.942 1.00 46.88 120 LYS A N 1
ATOM 883 C CA . LYS A 1 120 ? -18.064 3.346 26.539 1.00 46.88 120 LYS A CA 1
ATOM 884 C C . LYS A 1 120 ? -16.845 3.078 25.662 1.00 46.88 120 LYS A C 1
ATOM 886 O O . LYS A 1 120 ? -16.882 2.124 24.893 1.00 46.88 120 LYS A O 1
ATOM 891 N N . THR A 1 121 ? -15.772 3.853 25.806 1.00 51.75 121 THR A N 1
ATOM 892 C CA . THR A 1 121 ? -14.527 3.669 25.049 1.00 51.75 121 THR A CA 1
ATOM 893 C C . THR A 1 121 ? -13.835 2.367 25.445 1.00 51.75 121 THR A C 1
ATOM 895 O O . THR A 1 121 ? -13.467 1.603 24.559 1.00 51.75 121 THR A O 1
ATOM 898 N N . ASN A 1 122 ? -13.785 2.022 26.743 1.00 57.94 122 ASN A N 1
ATOM 899 C CA . ASN A 1 122 ? -13.312 0.699 27.170 1.00 57.94 122 ASN A CA 1
ATOM 900 C C . ASN A 1 122 ? -14.252 -0.406 26.681 1.00 57.94 122 ASN A C 1
ATOM 902 O O . ASN A 1 122 ? -13.784 -1.457 26.272 1.00 57.94 122 ASN A O 1
ATOM 906 N N . GLY A 1 123 ? -15.572 -0.190 26.678 1.00 65.81 123 GLY A N 1
ATOM 907 C CA . GLY A 1 123 ? -16.528 -1.184 26.181 1.00 65.81 123 GLY A CA 1
ATOM 908 C C . GLY A 1 123 ? -16.378 -1.479 24.684 1.00 65.81 123 GLY A C 1
ATOM 909 O O . GLY A 1 123 ? -16.478 -2.633 24.273 1.00 65.81 123 GLY A O 1
ATOM 910 N N . VAL A 1 124 ? -16.121 -0.457 23.866 1.00 72.44 124 VAL A N 1
ATOM 911 C CA . VAL A 1 124 ? -15.830 -0.612 22.431 1.00 72.44 124 VAL A CA 1
ATOM 912 C C . VAL A 1 124 ? -14.460 -1.256 22.228 1.00 72.44 124 VAL A C 1
ATOM 914 O O . VAL A 1 124 ? -14.345 -2.201 21.451 1.00 72.44 124 VAL A O 1
ATOM 917 N N . GLN A 1 125 ? -13.447 -0.820 22.977 1.00 80.00 125 GLN A N 1
ATOM 918 C CA . GLN A 1 125 ? -12.106 -1.395 22.918 1.00 80.00 125 GLN A CA 1
ATOM 919 C C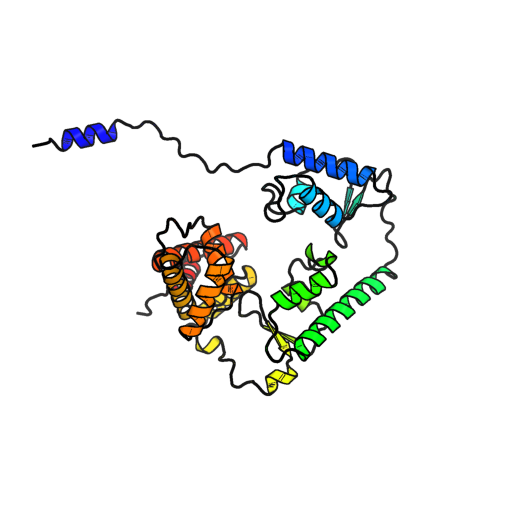 . GLN A 1 125 ? -12.099 -2.885 23.290 1.00 80.00 125 GLN A C 1
ATOM 921 O O . GLN A 1 125 ? -11.546 -3.686 22.544 1.00 80.00 125 GLN A O 1
ATOM 926 N N . ILE A 1 126 ? -12.779 -3.280 24.372 1.00 84.56 126 ILE A N 1
ATOM 927 C CA . ILE A 1 126 ? -12.909 -4.684 24.799 1.00 84.56 126 ILE A CA 1
ATOM 928 C C . ILE A 1 126 ? -13.578 -5.523 23.704 1.00 84.56 126 ILE A C 1
ATOM 930 O O . ILE A 1 126 ? -13.122 -6.624 23.408 1.00 84.56 126 ILE A O 1
ATOM 934 N N . LYS A 1 127 ? -14.627 -4.997 23.057 1.00 86.75 127 LYS A N 1
ATOM 935 C CA . LYS A 1 127 ? -15.290 -5.689 21.939 1.00 86.75 127 LYS A CA 1
ATOM 936 C C . LYS A 1 127 ? -14.363 -5.874 20.743 1.00 86.75 127 LYS A C 1
ATOM 938 O O . LYS A 1 127 ? -14.403 -6.921 20.107 1.00 86.75 127 LYS A O 1
ATOM 943 N N . ILE A 1 128 ? -13.538 -4.878 20.433 1.00 88.81 128 ILE A N 1
ATOM 944 C CA . ILE A 1 128 ? -12.553 -4.959 19.349 1.00 88.81 128 ILE A CA 1
ATOM 945 C C . ILE A 1 128 ? -11.450 -5.966 19.697 1.00 88.81 128 ILE A C 1
ATOM 947 O O . ILE A 1 128 ? -11.079 -6.782 18.855 1.00 88.81 128 ILE A O 1
ATOM 951 N N . GLU A 1 129 ? -10.963 -5.962 20.937 1.00 91.06 129 GLU A N 1
ATOM 952 C CA . GLU A 1 129 ? -9.975 -6.930 21.422 1.00 91.06 129 GLU A CA 1
ATOM 953 C C . GLU A 1 129 ? -10.506 -8.370 21.345 1.00 91.06 129 GLU A C 1
ATOM 955 O O . GLU A 1 129 ? -9.812 -9.272 20.865 1.00 91.06 129 GLU A O 1
ATOM 960 N N . GLU A 1 130 ? -11.758 -8.583 21.755 1.00 89.06 130 GLU A N 1
ATOM 961 C CA . GLU A 1 130 ? -12.438 -9.876 21.674 1.00 89.06 130 GLU A CA 1
ATOM 962 C C . GLU A 1 130 ? -12.704 -10.301 20.223 1.00 89.06 130 GLU A C 1
ATOM 964 O O . GLU A 1 130 ? -12.501 -11.469 19.883 1.00 89.06 130 GLU A O 1
ATOM 969 N N . LEU A 1 131 ? -13.080 -9.363 19.348 1.00 91.25 131 LEU A N 1
ATOM 970 C CA . LEU A 1 131 ? -13.259 -9.599 17.914 1.00 91.25 131 LEU A CA 1
ATOM 971 C C . LEU A 1 131 ? -11.957 -10.082 17.267 1.00 91.25 131 LEU A C 1
ATOM 973 O O . LEU A 1 131 ? -11.961 -11.105 16.583 1.00 91.25 131 LEU A O 1
ATOM 977 N N . ILE A 1 132 ? -10.840 -9.391 17.518 1.00 90.69 132 ILE A N 1
ATOM 978 C CA . ILE A 1 132 ? -9.521 -9.770 16.991 1.00 90.69 132 ILE A CA 1
ATOM 979 C C . ILE A 1 132 ? -9.129 -11.160 17.502 1.00 90.69 132 ILE A C 1
ATOM 981 O O . ILE A 1 132 ? -8.756 -12.024 16.708 1.00 90.69 132 ILE A O 1
ATOM 985 N N . ARG A 1 133 ? -9.255 -11.414 18.811 1.00 92.12 133 ARG A N 1
ATOM 986 C CA . ARG A 1 133 ? -8.914 -12.719 19.401 1.00 92.12 133 ARG A CA 1
ATOM 987 C C . ARG A 1 133 ? -9.781 -13.846 18.837 1.00 92.12 133 ARG A C 1
ATOM 989 O O . ARG A 1 133 ? -9.277 -14.929 18.537 1.00 92.12 133 ARG A O 1
ATOM 996 N N . THR A 1 134 ? -11.076 -13.599 18.671 1.00 89.25 134 THR A N 1
ATOM 997 C CA . THR A 1 134 ? -12.023 -14.578 18.123 1.00 89.25 134 THR A CA 1
ATOM 998 C C . THR A 1 134 ? -11.715 -14.880 16.664 1.00 89.25 134 THR A C 1
ATOM 1000 O O . THR A 1 134 ? -11.669 -16.045 16.276 1.00 89.25 134 THR A O 1
ATOM 1003 N N . GLU A 1 135 ? -11.457 -13.857 15.854 1.00 90.62 135 GLU A N 1
ATOM 1004 C CA . GLU A 1 135 ? -11.155 -14.053 14.439 1.00 90.62 135 GLU A CA 1
ATOM 1005 C C . GLU A 1 135 ? -9.843 -14.824 14.251 1.00 90.62 135 GLU A C 1
ATOM 1007 O O . GLU A 1 135 ? -9.799 -15.807 13.512 1.00 90.62 135 GLU A O 1
ATOM 1012 N N . VAL A 1 136 ? -8.791 -14.437 14.977 1.00 90.06 136 VAL A N 1
ATOM 1013 C CA . VAL A 1 136 ? -7.476 -15.085 14.886 1.00 90.06 136 VAL A CA 1
ATOM 1014 C C . VAL A 1 136 ? -7.506 -16.520 15.420 1.00 90.06 136 VAL A C 1
ATOM 1016 O O . VAL A 1 136 ? -6.909 -17.403 14.812 1.00 90.06 136 VAL A O 1
ATOM 1019 N N . SER A 1 137 ? -8.237 -16.796 16.505 1.00 87.31 137 SER A N 1
ATOM 1020 C CA . SER A 1 137 ? -8.333 -18.159 17.060 1.00 87.31 137 SER A CA 1
ATOM 1021 C C . SER A 1 137 ? -9.134 -19.130 16.183 1.00 87.31 137 SER A C 1
ATOM 1023 O O . S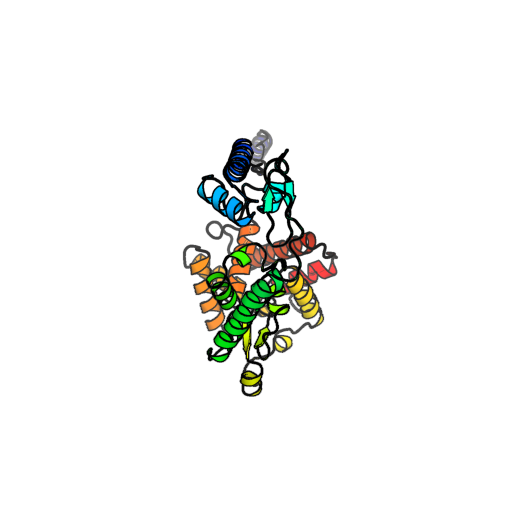ER A 1 137 ? -8.860 -20.337 16.194 1.00 87.31 137 SER A O 1
ATOM 1025 N N . ARG A 1 138 ? -10.111 -18.623 15.416 1.00 86.06 138 ARG A N 1
ATOM 1026 C CA . ARG A 1 138 ? -10.910 -19.413 14.463 1.00 86.06 138 ARG A CA 1
ATOM 1027 C C . ARG A 1 138 ? -10.190 -19.651 13.141 1.00 86.06 138 ARG A C 1
ATOM 1029 O O . ARG A 1 138 ? -10.505 -20.625 12.457 1.00 86.06 138 ARG A O 1
ATOM 1036 N N . ALA A 1 139 ? -9.268 -18.772 12.764 1.00 82.38 139 ALA A N 1
ATOM 1037 C CA . ALA A 1 139 ? -8.572 -18.876 11.496 1.00 82.38 139 ALA A CA 1
ATOM 1038 C C . ALA A 1 139 ? -7.537 -20.021 11.515 1.00 82.38 139 ALA A C 1
ATOM 1040 O O . ALA A 1 139 ? -6.706 -20.094 12.420 1.00 82.38 139 ALA A O 1
ATOM 1041 N N . PRO A 1 140 ? -7.541 -20.916 10.508 1.00 71.44 140 PRO A N 1
ATOM 1042 C CA . PRO A 1 140 ? -6.537 -21.976 10.390 1.00 71.44 140 PRO A CA 1
ATOM 1043 C C . PRO A 1 140 ? -5.175 -21.468 9.884 1.00 71.44 140 PRO A C 1
ATOM 1045 O O . PRO A 1 140 ? -4.210 -22.223 9.872 1.00 71.44 140 PRO A O 1
ATOM 1048 N N . GLN A 1 141 ? -5.105 -20.217 9.426 1.00 76.75 141 GLN A N 1
ATOM 1049 C CA . GLN A 1 141 ? -3.927 -19.559 8.858 1.00 76.75 141 GLN A CA 1
ATOM 1050 C C . GLN A 1 141 ? -3.814 -18.139 9.436 1.00 76.75 141 GLN A C 1
ATOM 1052 O O . GLN A 1 141 ? -4.840 -17.604 9.875 1.00 76.75 141 GLN A O 1
ATOM 1057 N N . PRO A 1 142 ? -2.623 -17.504 9.414 1.00 82.81 142 PRO A N 1
ATOM 1058 C CA . PRO A 1 142 ? -2.468 -16.105 9.805 1.00 82.81 142 PRO A CA 1
ATOM 1059 C C . PRO A 1 142 ? -3.497 -15.199 9.113 1.00 82.81 142 PRO A C 1
ATOM 1061 O O . PRO A 1 142 ? -3.703 -15.271 7.900 1.00 82.81 142 PRO A O 1
ATOM 1064 N N . VAL A 1 143 ? -4.167 -14.355 9.894 1.00 81.88 143 VAL A N 1
ATOM 1065 C CA . VAL A 1 143 ? -5.236 -13.470 9.429 1.00 81.88 143 VAL A CA 1
ATOM 1066 C C . VAL A 1 143 ? -4.623 -12.193 8.858 1.00 81.88 143 VAL A C 1
ATOM 1068 O O . VAL A 1 143 ? -3.918 -11.498 9.584 1.00 81.88 143 VAL A O 1
ATOM 1071 N N . PRO A 1 144 ? -4.906 -11.810 7.601 1.00 80.56 144 PRO A N 1
ATOM 1072 C CA . PRO A 1 144 ? -4.441 -10.536 7.061 1.00 80.56 144 PRO A CA 1
ATOM 1073 C C . PRO A 1 144 ? -4.949 -9.353 7.892 1.00 80.56 144 PRO A C 1
ATOM 1075 O O . PRO A 1 144 ? -6.151 -9.244 8.149 1.00 80.56 144 PRO A O 1
ATOM 1078 N N . CYS A 1 145 ? -4.068 -8.428 8.262 1.00 82.62 145 CYS A N 1
ATOM 1079 C CA . CYS A 1 145 ? -4.435 -7.257 9.062 1.00 82.62 145 CYS A CA 1
ATOM 1080 C C . CYS A 1 145 ? -5.445 -6.352 8.339 1.00 82.62 145 CYS A C 1
ATOM 1082 O O . CYS A 1 145 ? -6.325 -5.791 8.983 1.00 82.62 145 CYS A O 1
ATOM 1084 N N . GLY A 1 146 ? -5.433 -6.307 7.001 1.00 76.12 146 GLY A N 1
ATOM 1085 C CA . GLY A 1 146 ? -6.496 -5.657 6.223 1.00 76.12 146 GLY A CA 1
ATOM 1086 C C . GLY A 1 146 ? -7.894 -6.247 6.472 1.00 76.12 146 GLY A C 1
ATOM 1087 O O . GLY A 1 146 ? -8.868 -5.504 6.549 1.00 76.12 146 GLY A O 1
ATOM 1088 N N . ARG A 1 147 ? -8.008 -7.567 6.685 1.00 79.88 147 ARG A N 1
ATOM 1089 C CA . ARG A 1 147 ? -9.283 -8.212 7.048 1.00 79.88 147 ARG A CA 1
ATOM 1090 C C . ARG A 1 147 ? -9.722 -7.806 8.451 1.00 79.88 147 ARG A C 1
ATOM 1092 O O . ARG A 1 147 ? -10.902 -7.539 8.658 1.00 79.88 147 ARG A O 1
ATOM 1099 N N . LEU A 1 148 ? -8.781 -7.736 9.394 1.00 86.00 148 LEU A N 1
ATOM 1100 C CA . LEU A 1 148 ? -9.063 -7.232 10.738 1.00 86.00 148 LEU A CA 1
ATOM 1101 C C . LEU A 1 148 ? -9.524 -5.775 10.690 1.00 86.00 148 LEU A C 1
ATOM 1103 O O . LEU A 1 148 ? -10.530 -5.452 11.309 1.00 86.00 148 LEU A O 1
ATOM 1107 N N . ALA A 1 149 ? -8.871 -4.923 9.897 1.00 80.81 149 ALA A N 1
ATOM 1108 C CA . ALA A 1 149 ? -9.296 -3.544 9.688 1.00 80.81 149 ALA A CA 1
ATOM 1109 C C . ALA A 1 149 ? -10.746 -3.473 9.181 1.00 80.81 149 ALA A C 1
ATOM 1111 O O . ALA A 1 149 ? -11.556 -2.758 9.763 1.00 80.81 149 ALA A O 1
ATOM 1112 N N . THR A 1 150 ? -11.119 -4.269 8.171 1.00 79.12 150 THR A N 1
ATOM 1113 C CA . THR A 1 150 ? -12.507 -4.326 7.677 1.00 79.12 150 THR A CA 1
ATOM 1114 C C . THR A 1 150 ? -13.500 -4.770 8.754 1.00 79.12 150 THR A C 1
ATOM 1116 O O . THR A 1 150 ? -14.569 -4.178 8.873 1.00 79.12 150 THR A O 1
ATOM 1119 N N . LEU A 1 151 ? -13.163 -5.788 9.552 1.00 85.69 151 LEU A N 1
ATOM 1120 C CA . LEU A 1 151 ? -14.039 -6.272 10.625 1.00 85.69 151 LEU A CA 1
ATOM 1121 C C . LEU A 1 151 ? -14.220 -5.226 11.731 1.00 85.69 151 LEU A C 1
ATOM 1123 O O . LEU A 1 151 ? -15.338 -5.017 12.197 1.00 85.69 151 LEU A O 1
ATOM 1127 N N . ILE A 1 152 ? -13.143 -4.538 12.114 1.00 86.69 152 ILE A N 1
ATOM 1128 C CA . ILE A 1 152 ? -13.185 -3.475 13.123 1.00 86.69 152 ILE A CA 1
ATOM 1129 C C . ILE A 1 152 ? -14.023 -2.298 12.627 1.00 86.69 152 ILE A C 1
ATOM 1131 O O . ILE A 1 152 ? -14.883 -1.832 13.364 1.00 86.69 152 ILE A O 1
ATOM 1135 N N . LEU A 1 153 ? -13.842 -1.860 11.378 1.00 80.81 153 LEU A N 1
ATOM 1136 C CA . LEU A 1 153 ? -14.646 -0.776 10.802 1.00 80.81 153 LEU A CA 1
ATOM 1137 C C . LEU A 1 153 ? -16.118 -1.167 10.614 1.00 80.81 153 LEU A C 1
ATOM 1139 O O . LEU A 1 153 ? -17.000 -0.324 10.754 1.00 80.81 153 LEU A O 1
ATOM 1143 N N . GLY A 1 154 ? -16.402 -2.446 10.351 1.00 77.81 154 GLY A N 1
ATOM 1144 C CA . GLY A 1 154 ? -17.769 -2.969 10.350 1.00 77.81 154 GLY A CA 1
ATOM 1145 C C . GLY A 1 154 ? -18.423 -2.939 11.736 1.00 77.81 154 GLY A C 1
ATOM 1146 O O . GLY A 1 154 ? -19.636 -2.764 11.839 1.00 77.81 154 GLY A O 1
ATOM 1147 N N . GLN A 1 155 ? -17.627 -3.080 12.799 1.00 80.56 155 GLN A N 1
ATOM 1148 C CA . GLN A 1 155 ? -18.089 -3.020 14.185 1.00 80.56 155 GLN A CA 1
ATOM 1149 C C . GLN A 1 155 ? -18.226 -1.579 14.693 1.00 80.56 155 GLN A C 1
ATOM 1151 O O . GLN A 1 155 ? -19.180 -1.271 15.412 1.00 80.56 155 GLN A O 1
ATOM 1156 N N . ASP A 1 156 ? -17.275 -0.716 14.339 1.00 79.00 156 ASP A N 1
ATOM 1157 C CA . ASP A 1 156 ? -17.255 0.700 14.683 1.00 79.00 156 ASP A CA 1
ATOM 1158 C C . ASP A 1 156 ? -16.616 1.538 13.566 1.00 79.00 156 ASP A C 1
ATOM 1160 O O . ASP A 1 156 ? -15.399 1.721 13.480 1.00 79.00 156 ASP A O 1
ATOM 1164 N N . ASN A 1 157 ? -17.475 2.108 12.724 1.00 78.12 157 ASN A N 1
ATOM 1165 C CA . ASN A 1 157 ? -17.050 2.960 11.621 1.00 78.12 157 ASN A CA 1
ATOM 1166 C C . ASN A 1 157 ? -16.524 4.333 12.085 1.00 78.12 157 ASN A C 1
ATOM 1168 O O . ASN A 1 157 ? -15.939 5.061 11.284 1.00 78.12 157 ASN A O 1
ATOM 1172 N N . SER A 1 158 ? -16.701 4.716 13.358 1.00 75.81 158 SER A N 1
ATOM 1173 C CA . SER A 1 158 ? -16.145 5.978 13.871 1.00 75.81 158 SER A CA 1
ATOM 1174 C C . SER A 1 158 ? -14.612 5.971 13.904 1.00 75.81 158 SER A C 1
ATOM 1176 O O . SER A 1 158 ? -13.991 7.028 13.811 1.00 75.81 158 SER A O 1
ATOM 1178 N N . LEU A 1 159 ? -14.003 4.781 13.926 1.00 76.25 159 LEU A N 1
ATOM 1179 C CA . LEU A 1 159 ? -12.554 4.581 13.900 1.00 76.25 159 LEU A CA 1
ATOM 1180 C C . LEU A 1 159 ? -11.921 4.830 12.528 1.00 76.25 159 LEU A C 1
ATOM 1182 O O . LEU A 1 159 ? -10.703 4.964 12.450 1.00 76.25 159 LEU A O 1
ATOM 1186 N N . ALA A 1 160 ? -12.713 4.915 11.453 1.00 71.75 160 ALA A N 1
ATOM 1187 C CA . ALA A 1 160 ? -12.195 5.108 10.097 1.00 71.75 160 ALA A CA 1
ATOM 1188 C C . ALA A 1 160 ? -11.419 6.424 9.930 1.00 71.75 160 ALA A C 1
ATOM 1190 O O . ALA A 1 160 ? -10.547 6.512 9.069 1.00 71.75 160 ALA A O 1
ATOM 1191 N N . ALA A 1 161 ? -11.744 7.440 10.737 1.00 69.25 161 ALA A N 1
ATOM 1192 C CA . ALA A 1 161 ? -11.160 8.769 10.614 1.00 69.25 161 ALA A CA 1
ATOM 1193 C C . ALA A 1 161 ? -9.716 8.841 11.136 1.00 69.25 161 ALA A C 1
ATOM 1195 O O . ALA A 1 161 ? -8.878 9.486 10.513 1.00 69.25 161 ALA A O 1
ATOM 1196 N N . ASP A 1 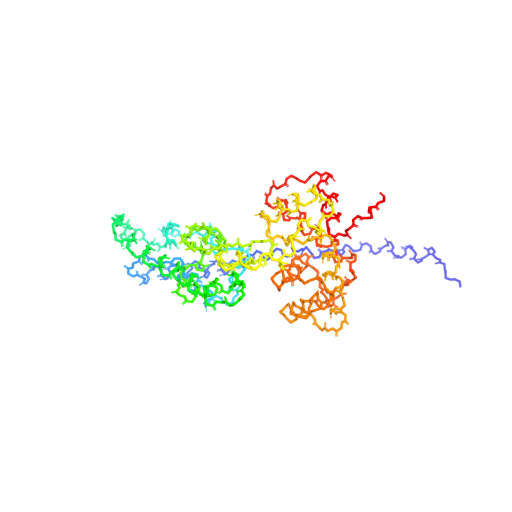162 ? -9.425 8.212 12.279 1.00 69.25 162 ASP A N 1
ATOM 1197 C CA . ASP A 1 162 ? -8.138 8.381 12.966 1.00 69.25 162 ASP A CA 1
ATOM 1198 C C . ASP A 1 162 ? -7.695 7.173 13.809 1.00 69.25 162 ASP A C 1
ATOM 1200 O O . ASP A 1 162 ? -6.747 7.283 14.592 1.00 69.25 162 ASP A O 1
ATOM 1204 N N . TRP A 1 163 ? -8.365 6.025 13.680 1.00 78.50 163 TRP A N 1
ATOM 1205 C CA . TRP A 1 163 ? -8.126 4.829 14.489 1.00 78.50 163 TRP A CA 1
ATOM 1206 C C . TRP A 1 163 ? -8.078 5.122 16.000 1.00 78.50 163 TRP A C 1
ATOM 1208 O O . TRP A 1 163 ? -7.108 4.784 16.680 1.00 78.50 163 TRP A O 1
ATOM 1218 N N . ALA A 1 164 ? -9.115 5.789 16.520 1.00 75.56 164 ALA A N 1
ATOM 1219 C CA . ALA A 1 164 ? -9.202 6.250 17.913 1.00 75.56 164 ALA A CA 1
ATOM 1220 C C . ALA A 1 164 ? -8.055 7.201 18.306 1.00 75.56 164 ALA A C 1
ATOM 1222 O O . ALA A 1 164 ? -7.462 7.087 19.383 1.00 75.56 164 ALA A O 1
ATOM 1223 N N . GLY A 1 165 ? -7.716 8.128 17.415 1.00 69.38 165 GLY A N 1
ATOM 1224 C CA . GLY A 1 165 ? -6.655 9.118 17.609 1.00 69.38 165 GLY A CA 1
ATOM 1225 C C . GLY A 1 165 ? -5.231 8.565 17.503 1.00 69.38 165 GLY A C 1
ATOM 1226 O O . GLY A 1 165 ? -4.282 9.250 17.883 1.00 69.38 165 GLY A O 1
ATOM 1227 N N . LYS A 1 166 ? -5.047 7.332 17.014 1.00 70.94 166 LYS A N 1
ATOM 1228 C CA . LYS A 1 166 ? -3.723 6.704 16.822 1.00 70.94 166 LYS A CA 1
ATOM 1229 C C . LYS A 1 166 ? -3.135 6.946 15.431 1.00 70.94 166 LYS A C 1
ATOM 1231 O O . LYS A 1 166 ? -1.956 6.666 15.207 1.00 70.94 166 LYS A O 1
ATOM 1236 N N . GLY A 1 167 ? -3.929 7.476 14.506 1.00 68.69 167 GLY A N 1
ATOM 1237 C CA . GLY A 1 167 ? -3.539 7.846 13.148 1.00 68.69 167 GLY A CA 1
ATOM 1238 C C . GLY A 1 167 ? -3.513 6.666 12.178 1.00 68.69 167 GLY A C 1
ATOM 1239 O O . GLY A 1 167 ? -4.100 6.755 11.105 1.00 68.69 167 GLY A O 1
ATOM 1240 N N . THR A 1 168 ? -2.885 5.544 12.545 1.00 74.88 168 THR A N 1
ATOM 1241 C CA . THR A 1 168 ? -2.807 4.348 11.687 1.00 74.88 168 THR A CA 1
ATOM 1242 C C . THR A 1 168 ? -3.383 3.110 12.364 1.00 74.88 168 THR A C 1
ATOM 1244 O O . THR A 1 168 ? -3.330 2.964 13.586 1.00 74.88 168 THR A O 1
ATOM 1247 N N . PHE A 1 169 ? -3.880 2.175 11.546 1.00 80.69 169 PHE A N 1
ATOM 1248 C CA . PHE A 1 169 ? -4.361 0.870 12.005 1.00 80.69 169 PHE A CA 1
ATOM 1249 C C . PHE A 1 169 ? -3.307 0.142 12.845 1.00 80.69 169 PHE A C 1
ATOM 1251 O O . PHE A 1 169 ? -3.625 -0.372 13.912 1.00 80.69 169 PHE A O 1
ATOM 1258 N N . ARG A 1 170 ? -2.047 0.143 12.385 1.00 83.25 170 ARG A N 1
ATOM 1259 C CA . ARG A 1 170 ? -0.912 -0.486 13.074 1.00 83.25 170 ARG A CA 1
ATOM 1260 C C . ARG A 1 170 ? -0.743 0.061 14.491 1.00 83.25 170 ARG A C 1
ATOM 1262 O O . ARG A 1 170 ? -0.822 -0.706 15.445 1.00 83.25 170 ARG A O 1
ATOM 1269 N N . LYS A 1 171 ? -0.627 1.389 14.634 1.00 78.62 171 LYS A N 1
ATOM 1270 C CA . LYS A 1 171 ? -0.499 2.056 15.942 1.00 78.62 171 LYS A CA 1
ATOM 1271 C C . LYS A 1 171 ? -1.697 1.780 16.851 1.00 78.62 171 LYS A C 1
ATOM 1273 O O . LYS A 1 171 ? -1.544 1.686 18.067 1.00 78.62 171 LYS A O 1
ATOM 1278 N N . PHE A 1 172 ? -2.888 1.660 16.270 1.00 85.00 172 PHE A N 1
ATOM 1279 C CA . PHE A 1 172 ? -4.092 1.310 17.009 1.00 85.00 172 PHE A CA 1
ATOM 1280 C C . PHE A 1 172 ? -4.047 -0.114 17.549 1.00 85.00 172 PHE A C 1
ATOM 1282 O O . PHE A 1 172 ? -4.136 -0.280 18.764 1.00 85.00 172 PHE A O 1
ATOM 1289 N N . VAL A 1 173 ? -3.843 -1.129 16.706 1.00 87.38 173 VAL A N 1
ATOM 1290 C CA . VAL A 1 173 ? -3.834 -2.528 17.167 1.00 87.38 173 VAL A CA 1
ATOM 1291 C C . VAL A 1 173 ? -2.653 -2.854 18.078 1.00 87.38 173 VAL A C 1
ATOM 1293 O O . VAL A 1 173 ? -2.810 -3.655 18.995 1.00 87.38 173 VAL A O 1
ATOM 1296 N N . GLU A 1 174 ? -1.507 -2.193 17.897 1.00 86.31 174 GLU A N 1
ATOM 1297 C CA . GLU A 1 174 ? -0.352 -2.299 18.802 1.00 86.31 174 GLU A CA 1
ATOM 1298 C C . GLU A 1 174 ? -0.632 -1.695 20.189 1.00 86.31 174 GLU A C 1
ATOM 1300 O O . GLU A 1 174 ? 0.025 -2.057 21.163 1.00 86.31 174 GLU A O 1
ATOM 1305 N N . SER A 1 175 ? -1.632 -0.813 20.310 1.00 84.88 175 SER A N 1
ATOM 1306 C CA . SER A 1 175 ? -2.068 -0.260 21.598 1.00 84.88 175 SER A CA 1
ATOM 1307 C C . SER A 1 175 ? -3.102 -1.120 22.338 1.00 84.88 175 SER A C 1
ATOM 1309 O O . SER A 1 175 ? -3.403 -0.839 23.499 1.00 84.88 175 SER A O 1
ATOM 1311 N N . LEU A 1 176 ? -3.644 -2.157 21.689 1.00 88.50 176 LEU A N 1
ATOM 1312 C CA . LEU A 1 176 ? -4.673 -3.039 22.245 1.00 88.50 176 LEU A CA 1
ATOM 1313 C C . LEU A 1 176 ? -4.073 -4.213 23.030 1.00 88.50 176 LEU A C 1
ATOM 1315 O O . LEU A 1 176 ? -2.996 -4.719 22.710 1.00 88.50 176 LEU A O 1
ATOM 1319 N N . ASN A 1 177 ? -4.813 -4.737 24.010 1.00 88.31 177 ASN A N 1
ATOM 1320 C CA . ASN A 1 177 ? -4.393 -5.916 24.772 1.00 88.31 177 ASN A CA 1
ATOM 1321 C C . ASN A 1 177 ? -4.938 -7.231 24.179 1.00 88.31 177 ASN A C 1
ATOM 1323 O O . ASN A 1 177 ? -5.774 -7.924 24.763 1.00 88.31 177 ASN A O 1
ATOM 1327 N N . VAL A 1 178 ? -4.436 -7.610 23.002 1.00 89.06 178 VAL A N 1
ATOM 1328 C CA . VAL A 1 178 ? -4.961 -8.752 22.223 1.00 89.06 178 VAL A CA 1
ATOM 1329 C C . VAL A 1 178 ? -4.243 -10.088 22.446 1.00 89.06 178 VAL A C 1
ATOM 1331 O O . VAL A 1 178 ? -4.487 -11.041 21.708 1.00 89.06 178 VAL A O 1
ATOM 1334 N N . LYS A 1 179 ? -3.402 -10.225 23.480 1.00 86.75 179 LYS A N 1
ATOM 1335 C CA . LYS A 1 179 ? -2.708 -11.498 23.774 1.00 86.75 179 LYS A CA 1
ATOM 1336 C C . LYS A 1 179 ? -3.699 -12.684 23.830 1.00 86.75 179 LYS A C 1
ATOM 1338 O O . LYS A 1 179 ? -4.786 -12.523 24.394 1.00 86.75 179 LYS A O 1
ATOM 1343 N N . PRO A 1 180 ? -3.362 -13.865 23.265 1.00 86.38 180 PRO A N 1
ATOM 1344 C CA . PRO A 1 180 ? -2.061 -14.289 22.717 1.00 86.38 180 PRO A CA 1
ATOM 1345 C C . PRO A 1 180 ? -1.820 -13.936 21.231 1.00 86.38 180 PRO A C 1
ATOM 1347 O O . PRO A 1 180 ? -0.911 -14.488 20.614 1.00 86.38 180 PRO A O 1
ATOM 1350 N N . VAL A 1 181 ? -2.618 -13.044 20.634 1.00 88.75 181 VAL A N 1
ATOM 1351 C CA . VAL A 1 181 ? -2.426 -12.622 19.239 1.00 88.75 181 VAL A CA 1
ATOM 1352 C C . VAL A 1 181 ? -1.125 -11.828 19.095 1.00 88.75 181 VAL A C 1
ATOM 1354 O O . VAL A 1 181 ? -0.870 -10.903 19.868 1.00 88.75 181 VAL A O 1
ATOM 1357 N N . GLN A 1 182 ? -0.328 -12.175 18.087 1.00 87.56 182 GLN A N 1
ATOM 1358 C CA . GLN A 1 182 ? 0.830 -11.412 17.630 1.00 87.56 182 GLN A CA 1
ATOM 1359 C C . GLN A 1 182 ? 0.610 -10.892 16.214 1.00 87.56 182 GLN A C 1
ATOM 1361 O O . GLN A 1 182 ? -0.106 -11.505 15.421 1.00 87.56 182 GLN A O 1
ATOM 1366 N N . PHE A 1 183 ? 1.264 -9.778 15.898 1.00 85.06 183 PHE A N 1
ATOM 1367 C CA . PHE A 1 183 ? 1.261 -9.176 14.573 1.00 85.06 183 PHE A CA 1
ATOM 1368 C C . PHE A 1 183 ? 2.648 -9.292 13.945 1.00 85.06 183 PHE A C 1
ATOM 1370 O O . PHE A 1 183 ? 3.653 -9.010 14.592 1.00 85.06 183 PHE A O 1
ATOM 1377 N N . ASN A 1 184 ? 2.694 -9.697 12.681 1.00 81.56 184 ASN A N 1
ATOM 1378 C CA . ASN A 1 184 ? 3.882 -9.652 11.841 1.00 81.56 184 ASN A CA 1
ATOM 1379 C C . ASN A 1 184 ? 3.643 -8.624 10.731 1.00 81.56 184 ASN A C 1
ATOM 1381 O O . ASN A 1 184 ? 2.683 -8.739 9.968 1.00 81.56 184 ASN A O 1
ATOM 1385 N N . TRP A 1 185 ? 4.519 -7.625 10.658 1.00 77.12 185 TRP A N 1
ATOM 1386 C CA . TRP A 1 185 ? 4.422 -6.502 9.725 1.00 77.12 185 TRP A CA 1
ATOM 1387 C C . TRP A 1 185 ? 5.406 -6.590 8.555 1.00 77.12 185 TRP A C 1
ATOM 1389 O O . TRP A 1 185 ? 5.442 -5.680 7.741 1.00 77.12 185 TRP A O 1
ATOM 1399 N N . ASN A 1 186 ? 6.166 -7.683 8.431 1.00 66.69 186 ASN A N 1
ATOM 1400 C CA . ASN A 1 186 ? 7.230 -7.820 7.428 1.00 66.69 186 ASN A CA 1
ATOM 1401 C C . ASN A 1 186 ? 6.715 -7.771 5.976 1.00 66.69 186 ASN A C 1
ATOM 1403 O O . ASN A 1 186 ? 7.489 -7.540 5.057 1.00 66.69 186 ASN A O 1
ATOM 1407 N N . SER A 1 187 ? 5.420 -7.993 5.751 1.00 62.81 187 SER A N 1
ATOM 1408 C CA . SER A 1 187 ? 4.742 -7.704 4.481 1.00 62.81 187 SER A CA 1
ATOM 1409 C C . SER A 1 187 ? 3.918 -6.424 4.616 1.00 62.81 187 SER A C 1
ATOM 1411 O O . SER A 1 187 ? 3.195 -6.290 5.613 1.00 62.81 187 SER A O 1
ATOM 1413 N N . SER A 1 188 ? 3.922 -5.537 3.615 1.00 56.34 188 SER A N 1
ATOM 1414 C CA . SER A 1 188 ? 3.026 -4.377 3.553 1.00 56.34 188 SER A CA 1
ATOM 1415 C C . SER A 1 188 ? 1.597 -4.859 3.733 1.00 56.34 188 SER A C 1
ATOM 1417 O O . SER A 1 188 ? 1.084 -5.677 2.973 1.00 56.34 188 SER A O 1
ATOM 1419 N N . GLY A 1 189 ? 0.957 -4.380 4.793 1.00 65.06 189 GLY A N 1
ATOM 1420 C CA . GLY A 1 189 ? -0.405 -4.751 5.157 1.00 65.06 189 GLY A CA 1
ATOM 1421 C C . GLY A 1 189 ? -0.533 -5.729 6.321 1.00 65.06 189 GLY A C 1
ATOM 1422 O O . GLY A 1 189 ? -1.640 -5.798 6.835 1.00 65.06 189 GLY A O 1
ATOM 1423 N N . GLY A 1 190 ? 0.540 -6.400 6.763 1.00 77.81 190 GLY A N 1
ATOM 1424 C CA . GLY A 1 190 ? 0.633 -7.204 7.993 1.00 77.81 190 GLY A CA 1
ATOM 1425 C C . GLY A 1 190 ? -0.271 -8.442 8.112 1.00 77.81 190 GLY A C 1
ATOM 1426 O O . GLY A 1 190 ? -1.297 -8.583 7.441 1.00 77.81 190 GLY A O 1
ATOM 1427 N N . VAL A 1 191 ? 0.082 -9.345 9.027 1.00 82.75 191 VAL A N 1
ATOM 1428 C CA . VAL A 1 191 ? -0.738 -10.502 9.420 1.00 82.75 191 VAL A CA 1
ATOM 1429 C C . VAL A 1 191 ? -0.787 -10.655 10.938 1.00 82.75 191 VAL A C 1
ATOM 1431 O O . VAL A 1 191 ? 0.189 -10.382 11.629 1.00 82.75 191 VAL A O 1
ATOM 1434 N N . ALA A 1 192 ? -1.913 -11.131 11.457 1.00 88.00 192 ALA A N 1
ATOM 1435 C CA . ALA A 1 192 ? -2.123 -11.460 12.859 1.00 88.00 192 ALA A CA 1
ATOM 1436 C C . ALA A 1 192 ? -2.251 -12.977 13.040 1.00 88.00 192 ALA A C 1
ATOM 1438 O O . ALA A 1 192 ? -2.947 -13.641 12.271 1.00 88.00 192 ALA A O 1
ATOM 1439 N N . PHE A 1 193 ? -1.612 -13.545 14.055 1.00 86.00 193 PHE A N 1
ATOM 1440 C CA . PHE A 1 193 ? -1.631 -14.986 14.315 1.00 86.00 193 PHE A CA 1
ATOM 1441 C C . PHE A 1 193 ? -1.644 -15.284 15.815 1.00 86.00 193 PHE A C 1
ATOM 1443 O O . PHE A 1 193 ? -1.252 -14.456 16.634 1.00 86.00 193 PHE A O 1
ATOM 1450 N N . ASP A 1 194 ? -2.112 -16.476 16.181 1.00 87.31 194 ASP A N 1
ATOM 1451 C CA . ASP A 1 194 ? -2.089 -16.949 17.564 1.00 87.31 194 ASP A CA 1
ATOM 1452 C C . ASP A 1 194 ? -0.700 -17.520 17.890 1.00 87.31 194 ASP A C 1
ATOM 1454 O O . ASP A 1 194 ? -0.281 -18.530 17.311 1.00 87.31 194 ASP A O 1
ATOM 1458 N N . GLN A 1 195 ? 0.013 -16.884 18.827 1.00 79.62 195 GLN A N 1
ATOM 1459 C CA . GLN A 1 195 ? 1.341 -17.320 19.269 1.00 79.62 195 GLN A CA 1
ATOM 1460 C C . GLN A 1 195 ? 1.340 -18.777 19.751 1.00 79.62 195 GLN A C 1
ATOM 1462 O O . GLN A 1 195 ? 2.289 -19.520 19.491 1.00 79.62 195 GLN A O 1
ATOM 1467 N N . ASN A 1 196 ? 0.264 -19.212 20.410 1.00 76.31 196 ASN A N 1
ATOM 1468 C CA . ASN A 1 196 ? 0.188 -20.548 20.992 1.00 76.31 196 ASN A CA 1
ATOM 1469 C C . ASN A 1 196 ? -0.046 -21.633 19.933 1.00 76.31 196 ASN A C 1
ATOM 1471 O O . ASN A 1 196 ? 0.331 -22.783 20.152 1.00 76.31 196 ASN A O 1
ATOM 1475 N N . ARG A 1 197 ? -0.631 -21.290 18.775 1.00 68.19 197 ARG A N 1
ATOM 1476 C CA . ARG A 1 197 ? -0.739 -22.224 17.642 1.00 68.19 197 ARG A CA 1
ATOM 1477 C C . ARG A 1 197 ? 0.573 -22.344 16.875 1.00 68.19 197 ARG A C 1
ATOM 1479 O O . ARG A 1 197 ? 0.940 -23.449 16.487 1.00 68.19 197 ARG A O 1
ATOM 1486 N N . ASN A 1 198 ? 1.289 -21.238 16.676 1.00 52.88 198 ASN A N 1
ATOM 1487 C CA . ASN A 1 198 ? 2.502 -21.242 15.857 1.00 52.88 198 ASN A CA 1
ATOM 1488 C C . ASN A 1 198 ? 3.751 -21.782 16.564 1.00 52.88 198 ASN A C 1
ATOM 1490 O O . ASN A 1 198 ? 4.664 -22.216 15.869 1.00 52.88 198 ASN A O 1
ATOM 1494 N N . ALA A 1 199 ? 3.768 -21.882 17.898 1.00 50.16 199 ALA A N 1
ATOM 1495 C CA . ALA A 1 199 ? 4.801 -22.653 18.600 1.00 50.16 199 ALA A CA 1
ATOM 1496 C C . ALA A 1 199 ? 4.863 -24.130 18.138 1.00 50.16 199 ALA A C 1
ATOM 1498 O O . ALA A 1 199 ? 5.905 -24.761 18.277 1.00 50.16 199 ALA A O 1
ATOM 1499 N N . MET A 1 200 ? 3.782 -24.668 17.545 1.00 41.97 200 MET A N 1
ATOM 1500 C CA . MET A 1 200 ? 3.749 -26.010 16.938 1.00 41.97 200 MET A CA 1
ATOM 1501 C C . MET A 1 200 ? 3.950 -26.033 15.408 1.00 41.97 200 MET A C 1
ATOM 1503 O O . MET A 1 200 ? 4.134 -27.111 14.856 1.00 41.97 200 MET A O 1
ATOM 1507 N N . SER A 1 201 ? 3.953 -24.881 14.724 1.00 41.81 201 SER A N 1
ATOM 1508 C CA . SER A 1 201 ? 4.134 -24.761 13.258 1.00 41.81 201 SER A CA 1
ATOM 1509 C C . SER A 1 201 ? 5.451 -24.081 12.860 1.00 41.81 201 SER A C 1
ATOM 1511 O O . SER A 1 201 ? 5.623 -23.683 11.706 1.00 41.81 201 SER A O 1
ATOM 1513 N N . SER A 1 202 ? 6.392 -23.945 13.798 1.00 34.47 202 SER A N 1
ATOM 1514 C CA . SER A 1 202 ? 7.658 -23.212 13.641 1.00 34.47 202 SER A CA 1
ATOM 1515 C C . SER A 1 202 ? 8.670 -23.849 12.665 1.00 34.47 202 SER A C 1
ATOM 1517 O O . SER A 1 202 ? 9.854 -23.541 12.739 1.00 34.47 202 SER A O 1
ATOM 1519 N N . GLU A 1 203 ? 8.229 -24.715 11.748 1.00 37.69 203 GLU A N 1
ATOM 1520 C CA . GLU A 1 203 ? 9.073 -25.370 10.738 1.00 37.69 203 GLU A CA 1
ATOM 1521 C C . GLU A 1 203 ? 8.848 -24.862 9.297 1.00 37.69 203 GLU A C 1
ATOM 1523 O O . GLU A 1 203 ? 9.634 -25.211 8.422 1.00 37.69 203 GLU A O 1
ATOM 1528 N N . VAL A 1 204 ? 7.833 -24.025 9.001 1.00 38.25 204 VAL A N 1
ATOM 1529 C CA . VAL A 1 204 ? 7.493 -23.672 7.590 1.00 38.25 204 VAL A CA 1
ATOM 1530 C C . VAL A 1 204 ? 7.509 -22.168 7.267 1.00 38.25 204 VAL A C 1
ATOM 1532 O O . VAL A 1 204 ? 7.378 -21.780 6.107 1.00 38.25 204 VAL A O 1
ATOM 1535 N N . ALA A 1 205 ? 7.736 -21.284 8.239 1.00 42.28 205 ALA A N 1
ATOM 1536 C CA . ALA A 1 205 ? 7.997 -19.874 7.947 1.00 42.28 205 ALA A CA 1
ATOM 1537 C C . ALA A 1 205 ? 9.506 -19.676 7.759 1.00 42.28 205 ALA A C 1
ATOM 1539 O O . ALA A 1 205 ? 10.214 -19.384 8.716 1.00 42.28 205 ALA A O 1
ATOM 1540 N N . ALA A 1 206 ? 10.002 -19.877 6.535 1.00 38.81 206 ALA A N 1
ATOM 1541 C CA . ALA A 1 206 ? 11.366 -19.492 6.188 1.00 38.81 206 ALA A CA 1
ATOM 1542 C C . ALA A 1 206 ? 11.567 -18.014 6.553 1.00 38.81 206 ALA A C 1
ATOM 1544 O O . ALA A 1 206 ? 10.851 -17.135 6.065 1.00 38.81 206 ALA A O 1
ATOM 1545 N N . GLU A 1 207 ? 12.490 -17.773 7.477 1.00 46.66 207 GLU A N 1
ATOM 1546 C CA . GLU A 1 207 ? 12.794 -16.454 8.007 1.00 46.66 207 GLU A CA 1
ATOM 1547 C C . GLU A 1 207 ? 13.231 -15.511 6.875 1.00 46.66 207 GLU A C 1
ATOM 1549 O O . GLU A 1 207 ? 14.012 -15.920 6.007 1.00 46.66 207 GLU A O 1
ATOM 1554 N N . PRO A 1 208 ? 12.792 -14.237 6.882 1.00 51.00 208 PRO A N 1
ATOM 1555 C CA . PRO A 1 208 ? 13.282 -13.243 5.933 1.00 51.00 208 PRO A CA 1
ATOM 1556 C C . PRO A 1 208 ? 14.812 -13.118 5.984 1.00 51.00 208 PRO A C 1
ATOM 1558 O O . PRO A 1 208 ? 15.415 -12.846 4.959 1.00 51.00 208 PRO A O 1
ATOM 1561 N N . GLU A 1 209 ? 15.469 -13.395 7.115 1.00 52.16 209 GLU A N 1
ATOM 1562 C CA . GLU A 1 209 ? 16.931 -13.288 7.241 1.00 52.16 209 GLU A CA 1
ATOM 1563 C C . GLU A 1 209 ? 17.721 -14.196 6.285 1.00 52.16 209 GLU A C 1
ATOM 1565 O O . GLU A 1 209 ? 18.815 -13.821 5.873 1.00 52.16 209 GLU A O 1
ATOM 1570 N N . ASN A 1 210 ? 17.179 -15.347 5.869 1.00 64.81 210 ASN A N 1
ATOM 1571 C CA . ASN A 1 210 ? 17.895 -16.260 4.968 1.00 64.81 210 ASN A CA 1
ATOM 1572 C C . ASN A 1 210 ? 17.828 -15.827 3.487 1.00 64.81 210 ASN A C 1
ATOM 1574 O O . ASN A 1 210 ? 18.603 -16.302 2.660 1.00 64.81 210 ASN A O 1
ATOM 1578 N N . GLU A 1 211 ? 16.901 -14.933 3.123 1.00 73.94 211 GLU A N 1
ATOM 1579 C CA . GLU A 1 211 ? 16.751 -14.434 1.745 1.00 73.94 211 GLU A CA 1
ATOM 1580 C C . GLU A 1 211 ? 17.599 -13.176 1.472 1.00 73.94 211 GLU A C 1
ATOM 1582 O O . GLU A 1 211 ? 17.808 -12.795 0.316 1.00 73.94 211 GLU A O 1
ATOM 1587 N N . TRP A 1 212 ? 18.105 -12.535 2.527 1.00 83.94 212 TRP A N 1
ATOM 1588 C CA . TRP A 1 212 ? 18.916 -11.324 2.453 1.00 83.94 212 TRP A CA 1
ATOM 1589 C C . TRP A 1 212 ? 20.394 -11.662 2.637 1.00 83.94 212 TRP A C 1
ATOM 1591 O O . TRP A 1 212 ? 20.854 -11.932 3.742 1.00 83.94 212 TRP A O 1
ATOM 1601 N N . ALA A 1 213 ? 21.155 -11.617 1.543 1.00 79.69 213 ALA A N 1
ATOM 1602 C CA . ALA A 1 213 ? 22.599 -11.848 1.587 1.00 79.69 213 ALA A CA 1
ATOM 1603 C C . ALA A 1 213 ? 23.355 -10.728 2.331 1.00 79.69 213 ALA A C 1
ATOM 1605 O O . ALA A 1 213 ? 24.356 -10.991 2.994 1.00 79.69 213 ALA A O 1
ATOM 1606 N N . ASP A 1 214 ? 22.864 -9.489 2.237 1.00 85.69 214 ASP A N 1
ATOM 1607 C CA . ASP A 1 214 ? 23.458 -8.310 2.864 1.00 85.69 214 ASP A CA 1
ATOM 1608 C C . ASP A 1 214 ? 22.616 -7.859 4.071 1.00 85.69 214 ASP A C 1
ATOM 1610 O O . ASP A 1 214 ? 21.493 -7.365 3.929 1.00 85.69 214 ASP A O 1
ATOM 1614 N N . LYS A 1 215 ? 23.179 -8.031 5.274 1.00 86.38 215 LYS A N 1
ATOM 1615 C CA . LYS A 1 215 ? 22.543 -7.627 6.537 1.00 86.38 215 LYS A CA 1
ATOM 1616 C C . LYS A 1 215 ? 22.468 -6.111 6.698 1.00 86.38 215 LYS A C 1
ATOM 1618 O O . LYS A 1 215 ? 21.507 -5.618 7.277 1.00 86.38 215 LYS A O 1
ATOM 1623 N N . THR A 1 216 ? 23.453 -5.373 6.193 1.00 87.56 216 THR A N 1
ATOM 1624 C CA . THR A 1 216 ? 23.450 -3.907 6.244 1.00 87.56 216 THR A CA 1
ATOM 1625 C C . THR A 1 216 ? 22.324 -3.359 5.374 1.00 87.56 216 THR A C 1
ATOM 1627 O O . THR A 1 216 ? 21.591 -2.469 5.807 1.00 87.56 216 THR A O 1
ATOM 1630 N N . LEU A 1 217 ? 22.122 -3.950 4.194 1.00 89.00 217 LEU A N 1
ATOM 1631 C CA . LEU A 1 217 ? 21.001 -3.613 3.319 1.00 89.00 217 LEU A CA 1
ATOM 1632 C C . LEU A 1 217 ? 19.644 -3.931 3.966 1.00 89.00 217 LEU A C 1
ATOM 1634 O O . LEU A 1 217 ? 18.713 -3.139 3.839 1.00 89.00 217 LEU A O 1
ATOM 1638 N N . LEU A 1 218 ? 19.531 -5.056 4.682 1.00 88.94 218 LEU A N 1
ATOM 1639 C CA . LEU A 1 218 ? 18.309 -5.426 5.404 1.00 88.94 218 LEU A CA 1
ATOM 1640 C C . LEU A 1 218 ? 17.951 -4.418 6.504 1.00 88.94 218 LEU A C 1
ATOM 1642 O O . LEU A 1 218 ? 16.790 -4.027 6.604 1.00 88.94 218 LEU A O 1
ATOM 1646 N N . GLU A 1 219 ? 18.913 -3.992 7.325 1.00 87.31 219 GLU A N 1
ATOM 1647 C CA . GLU A 1 219 ? 18.648 -3.012 8.392 1.00 87.31 219 GLU A CA 1
ATOM 1648 C C . GLU A 1 219 ? 18.198 -1.661 7.820 1.00 87.31 219 GLU A C 1
ATOM 1650 O O . GLU A 1 219 ? 17.244 -1.056 8.312 1.00 87.31 219 GLU A O 1
ATOM 1655 N N . LEU A 1 220 ? 18.818 -1.225 6.722 1.00 87.69 220 LEU A N 1
ATOM 1656 C CA . LEU A 1 220 ? 18.421 -0.018 5.999 1.00 87.69 220 LEU A CA 1
ATOM 1657 C C . LEU A 1 220 ? 17.008 -0.144 5.419 1.00 87.69 220 LEU A C 1
ATOM 1659 O O . LEU A 1 220 ? 16.172 0.739 5.615 1.00 87.69 220 LEU A O 1
ATOM 1663 N N . ALA A 1 221 ? 16.713 -1.258 4.750 1.00 89.75 221 ALA A N 1
ATOM 1664 C CA . ALA A 1 221 ? 15.392 -1.524 4.199 1.00 89.75 221 ALA A CA 1
ATOM 1665 C C . ALA A 1 221 ? 14.314 -1.595 5.289 1.00 89.75 221 ALA A C 1
ATOM 1667 O O . ALA A 1 221 ? 13.210 -1.089 5.090 1.00 89.75 221 ALA A O 1
ATOM 1668 N N . ARG A 1 222 ? 14.632 -2.170 6.457 1.00 87.25 222 ARG A N 1
ATOM 1669 C CA . ARG A 1 222 ? 13.734 -2.209 7.619 1.00 87.25 222 ARG A CA 1
ATOM 1670 C C . ARG A 1 222 ? 13.438 -0.803 8.127 1.00 87.25 222 ARG A C 1
ATOM 1672 O O . ARG A 1 222 ? 12.274 -0.482 8.342 1.00 87.25 222 ARG A O 1
ATOM 1679 N N . HIS A 1 223 ? 14.460 0.040 8.243 1.00 84.25 223 HIS A N 1
ATOM 1680 C CA . HIS A 1 223 ? 14.285 1.427 8.659 1.00 84.25 223 HIS A CA 1
ATOM 1681 C C . HIS A 1 223 ? 13.387 2.215 7.691 1.00 84.25 223 HIS A C 1
ATOM 1683 O O . HIS A 1 223 ? 12.450 2.886 8.122 1.00 84.25 223 HIS A O 1
ATOM 1689 N N . ILE A 1 224 ? 13.613 2.083 6.378 1.00 86.44 224 ILE A N 1
ATOM 1690 C CA . ILE A 1 224 ? 12.750 2.702 5.360 1.00 86.44 224 ILE A CA 1
ATOM 1691 C C . ILE A 1 224 ? 11.325 2.150 5.463 1.00 86.44 224 ILE A C 1
ATOM 1693 O O . ILE A 1 224 ? 10.370 2.926 5.478 1.00 86.44 224 ILE A O 1
ATOM 1697 N N . HIS A 1 225 ? 11.162 0.829 5.556 1.00 87.00 225 HIS A N 1
ATOM 1698 C CA . HIS A 1 225 ? 9.859 0.175 5.672 1.00 87.00 225 HIS A CA 1
ATOM 1699 C C . HIS A 1 225 ? 9.062 0.687 6.879 1.00 87.00 225 HIS A C 1
ATOM 1701 O O . HIS A 1 225 ? 7.886 1.007 6.741 1.00 87.00 225 HIS A O 1
ATOM 1707 N N . GLU A 1 226 ? 9.692 0.808 8.047 1.00 81.88 226 GLU A N 1
ATOM 1708 C CA . GLU A 1 226 ? 9.035 1.283 9.271 1.00 81.88 226 GLU A CA 1
ATOM 1709 C C . GLU A 1 226 ? 8.488 2.710 9.154 1.00 81.88 226 GLU A C 1
ATOM 1711 O O . GLU A 1 226 ? 7.470 3.024 9.772 1.00 81.88 226 GLU A O 1
ATOM 1716 N N . LEU A 1 227 ? 9.147 3.562 8.366 1.00 81.62 227 LEU A N 1
ATOM 1717 C CA . LEU A 1 227 ? 8.773 4.966 8.198 1.00 81.62 227 LEU A CA 1
ATOM 1718 C C . LEU A 1 227 ? 7.855 5.212 6.995 1.00 81.62 227 LEU A C 1
ATOM 1720 O O . LEU A 1 227 ? 7.072 6.156 7.010 1.00 81.62 227 LEU A O 1
ATOM 1724 N N . THR A 1 228 ? 7.936 4.376 5.958 1.00 82.62 228 THR A N 1
ATOM 1725 C CA . THR A 1 228 ? 7.291 4.636 4.656 1.00 82.62 228 THR A CA 1
ATOM 1726 C C . THR A 1 228 ? 6.287 3.565 4.225 1.00 82.62 228 THR A C 1
ATOM 1728 O O . THR A 1 228 ? 5.630 3.724 3.197 1.00 82.62 228 THR A O 1
ATOM 1731 N N . ASP A 1 229 ? 6.181 2.462 4.972 1.00 82.62 229 ASP A N 1
ATOM 1732 C CA . ASP A 1 229 ? 5.399 1.263 4.640 1.00 82.62 229 ASP A CA 1
ATOM 1733 C C . ASP A 1 229 ? 5.788 0.586 3.303 1.00 82.62 229 ASP A C 1
ATOM 1735 O O . ASP A 1 229 ? 5.071 -0.305 2.821 1.00 82.62 229 ASP A O 1
ATOM 1739 N N . VAL A 1 230 ? 6.925 0.973 2.706 1.00 90.31 230 VAL A N 1
ATOM 1740 C CA . VAL A 1 230 ? 7.492 0.339 1.504 1.00 90.31 230 VAL A CA 1
ATOM 1741 C C . VAL A 1 230 ? 7.706 -1.153 1.772 1.00 90.31 230 VAL A C 1
ATOM 1743 O O . VAL A 1 230 ? 8.271 -1.491 2.811 1.00 90.31 230 VAL A O 1
ATOM 1746 N N . PRO A 1 231 ? 7.290 -2.062 0.873 1.00 90.50 231 PRO A N 1
ATOM 1747 C CA . PRO A 1 231 ? 7.414 -3.503 1.082 1.00 90.50 231 PRO A CA 1
ATOM 1748 C C . PRO A 1 231 ? 8.824 -3.944 1.489 1.00 90.50 231 PRO A C 1
ATOM 1750 O O . PRO A 1 231 ? 9.802 -3.670 0.789 1.00 90.50 231 PRO A O 1
ATOM 1753 N N . LEU A 1 232 ? 8.941 -4.686 2.593 1.00 91.62 232 LEU A N 1
ATOM 1754 C CA . LEU A 1 232 ? 10.216 -5.254 3.043 1.00 91.62 232 LEU A CA 1
ATOM 1755 C C . LEU A 1 232 ? 10.524 -6.554 2.279 1.00 91.62 232 LEU A C 1
ATOM 1757 O O . LEU A 1 232 ? 10.564 -7.653 2.829 1.00 91.62 232 LEU A O 1
ATOM 1761 N N . LEU A 1 233 ? 10.705 -6.426 0.965 1.00 91.75 233 LEU A N 1
ATOM 1762 C CA . LEU A 1 233 ? 11.036 -7.524 0.057 1.00 91.75 233 LEU A CA 1
ATOM 1763 C C . LEU A 1 233 ? 12.546 -7.558 -0.197 1.00 91.75 233 LEU A C 1
ATOM 1765 O O . LEU A 1 233 ? 13.170 -6.509 -0.321 1.00 91.75 233 LEU A O 1
ATOM 1769 N N . SER A 1 234 ? 13.143 -8.748 -0.312 1.00 91.38 234 SER A N 1
ATOM 1770 C CA . SER A 1 234 ? 14.558 -8.861 -0.698 1.00 91.38 234 SER A CA 1
ATOM 1771 C C . SER A 1 234 ? 14.784 -8.354 -2.133 1.00 91.38 234 SER A C 1
ATOM 1773 O O . SER A 1 234 ? 13.843 -8.364 -2.939 1.00 91.38 234 SER A O 1
ATOM 1775 N N . PRO A 1 235 ? 16.026 -8.002 -2.522 1.00 92.88 235 PRO A N 1
ATOM 1776 C CA . PRO A 1 235 ? 16.322 -7.600 -3.901 1.00 92.88 235 PRO A CA 1
ATOM 1777 C C . PRO A 1 235 ? 15.890 -8.641 -4.941 1.00 92.88 235 PRO A C 1
ATOM 1779 O O . PRO A 1 235 ? 15.381 -8.318 -6.014 1.00 92.88 235 PRO A O 1
ATOM 1782 N N . LYS A 1 236 ? 16.026 -9.932 -4.608 1.00 91.88 236 LYS A N 1
ATOM 1783 C CA . LYS A 1 236 ? 15.577 -11.034 -5.468 1.00 91.88 236 LYS A CA 1
ATOM 1784 C C . LYS A 1 236 ? 14.060 -11.006 -5.687 1.00 91.88 236 LYS A C 1
ATOM 1786 O O . LYS A 1 236 ? 13.618 -11.202 -6.819 1.00 91.88 236 LYS A O 1
ATOM 1791 N N . ARG A 1 237 ? 13.275 -10.744 -4.638 1.00 92.62 237 ARG A N 1
ATOM 1792 C CA . ARG A 1 237 ? 11.810 -10.644 -4.730 1.00 92.62 237 ARG A CA 1
ATOM 1793 C C . ARG A 1 237 ? 11.365 -9.404 -5.483 1.00 92.62 237 ARG A C 1
ATOM 1795 O O . ARG A 1 237 ? 10.435 -9.515 -6.271 1.00 92.62 237 ARG A O 1
ATOM 1802 N N . TYR A 1 238 ? 12.018 -8.259 -5.280 1.00 95.56 238 TYR A N 1
ATOM 1803 C CA . TYR A 1 238 ? 11.709 -7.047 -6.043 1.00 95.56 238 TYR A CA 1
ATOM 1804 C C . TYR A 1 238 ? 11.915 -7.261 -7.540 1.00 95.56 238 TYR A C 1
ATOM 1806 O O . TYR A 1 238 ? 11.005 -6.981 -8.318 1.00 95.56 238 TYR A O 1
ATOM 1814 N N . ARG A 1 239 ? 13.045 -7.855 -7.942 1.00 93.75 239 ARG A N 1
ATOM 1815 C CA . ARG A 1 239 ? 13.292 -8.199 -9.350 1.00 93.75 239 ARG A CA 1
ATOM 1816 C C . ARG A 1 239 ? 12.216 -9.120 -9.916 1.00 93.75 239 ARG A C 1
ATOM 1818 O O . ARG A 1 239 ? 11.671 -8.825 -10.974 1.00 93.75 239 ARG A O 1
ATOM 1825 N N . ASN A 1 240 ? 11.862 -10.189 -9.197 1.00 95.31 240 ASN A N 1
ATOM 1826 C CA . ASN A 1 240 ? 10.807 -11.093 -9.658 1.00 95.31 240 ASN A CA 1
ATOM 1827 C C . ASN A 1 240 ? 9.439 -10.402 -9.732 1.00 95.31 240 ASN A C 1
ATOM 1829 O O . ASN A 1 240 ? 8.722 -10.580 -10.708 1.00 95.31 240 ASN A O 1
ATOM 1833 N N . LEU A 1 241 ? 9.086 -9.582 -8.742 1.00 96.94 241 LEU A N 1
ATOM 1834 C CA . LEU A 1 241 ? 7.837 -8.828 -8.739 1.00 96.94 241 LEU A CA 1
ATOM 1835 C C . LEU A 1 241 ? 7.746 -7.899 -9.953 1.00 96.94 241 LEU A C 1
ATOM 1837 O O . LEU A 1 241 ? 6.736 -7.902 -10.652 1.00 96.94 241 LEU A O 1
ATOM 1841 N N . ILE A 1 242 ? 8.799 -7.127 -10.217 1.00 97.75 242 ILE A N 1
ATOM 1842 C CA . ILE A 1 242 ? 8.851 -6.196 -11.346 1.00 97.75 242 ILE A CA 1
ATOM 1843 C C . ILE A 1 242 ? 8.813 -6.946 -12.682 1.00 97.75 242 ILE A C 1
ATOM 1845 O O . ILE A 1 242 ? 8.102 -6.526 -13.596 1.00 97.75 242 ILE A O 1
ATOM 1849 N N . GLU A 1 243 ? 9.492 -8.086 -12.792 1.00 96.88 243 GLU A N 1
ATOM 1850 C CA . GLU A 1 243 ? 9.397 -8.972 -13.956 1.00 96.88 243 GLU A CA 1
ATOM 1851 C C . GLU A 1 243 ? 7.958 -9.475 -14.161 1.00 96.88 243 GLU A C 1
ATOM 1853 O O . GLU A 1 243 ? 7.419 -9.378 -15.264 1.00 96.88 243 GLU A O 1
ATOM 1858 N N . MET A 1 244 ? 7.289 -9.938 -13.099 1.00 97.75 244 MET A N 1
ATOM 1859 C CA . MET A 1 244 ? 5.902 -10.408 -13.177 1.00 97.75 244 MET A CA 1
ATOM 1860 C C . MET A 1 244 ? 4.922 -9.281 -13.520 1.00 97.75 244 MET A C 1
ATOM 1862 O O . MET A 1 244 ? 3.967 -9.528 -14.256 1.00 97.75 244 MET A O 1
ATOM 1866 N N . ILE A 1 245 ? 5.156 -8.056 -13.035 1.00 97.88 245 ILE A N 1
ATOM 1867 C CA . ILE A 1 245 ? 4.395 -6.862 -13.440 1.00 97.88 245 ILE A CA 1
ATOM 1868 C C . ILE A 1 245 ? 4.596 -6.606 -14.933 1.00 97.88 245 ILE A C 1
ATOM 1870 O O . ILE A 1 245 ? 3.609 -6.505 -15.656 1.00 97.88 245 ILE A O 1
ATOM 1874 N N . SER A 1 246 ? 5.850 -6.566 -15.393 1.00 97.31 246 SER A N 1
ATOM 1875 C CA . SER A 1 246 ? 6.211 -6.321 -16.798 1.00 97.31 246 SER A CA 1
ATOM 1876 C C . SER A 1 246 ? 5.531 -7.324 -17.736 1.00 97.31 246 SER A C 1
ATOM 1878 O O . SER A 1 246 ? 4.928 -6.944 -18.736 1.00 97.31 246 SER A O 1
ATOM 1880 N N . ILE A 1 247 ? 5.564 -8.615 -17.387 1.00 96.56 247 ILE A N 1
ATOM 1881 C CA . ILE A 1 247 ? 4.914 -9.685 -18.158 1.00 96.56 247 ILE A CA 1
ATOM 1882 C C . ILE A 1 247 ? 3.388 -9.525 -18.162 1.00 96.56 247 ILE A C 1
ATOM 1884 O O . ILE A 1 247 ? 2.753 -9.722 -19.202 1.00 96.56 247 ILE A O 1
ATOM 1888 N N . ASP A 1 248 ? 2.780 -9.203 -17.016 1.00 97.56 248 ASP A N 1
ATOM 1889 C CA . ASP A 1 248 ? 1.321 -9.119 -16.906 1.00 97.56 248 ASP A CA 1
ATOM 1890 C C . ASP A 1 248 ? 0.746 -7.974 -17.739 1.00 97.56 248 ASP A C 1
ATOM 1892 O O . ASP A 1 248 ? -0.185 -8.206 -18.510 1.00 97.56 248 ASP A O 1
ATOM 1896 N N . VAL A 1 249 ? 1.334 -6.778 -17.644 1.00 96.06 249 VAL A N 1
ATOM 1897 C CA . VAL A 1 249 ? 0.836 -5.582 -18.348 1.00 96.06 249 VAL A CA 1
ATOM 1898 C C . VAL A 1 249 ? 1.060 -5.640 -19.860 1.00 96.06 249 VAL A C 1
ATOM 1900 O O . VAL A 1 249 ? 0.334 -5.002 -20.609 1.00 96.06 249 VAL A O 1
ATOM 1903 N N . LEU A 1 250 ? 2.013 -6.451 -20.333 1.00 93.12 250 LEU A N 1
ATOM 1904 C CA . LEU A 1 250 ? 2.160 -6.758 -21.762 1.00 93.12 250 LEU A CA 1
ATOM 1905 C C . LEU A 1 250 ? 1.118 -7.769 -22.264 1.00 93.12 250 LEU A C 1
ATOM 1907 O O . LEU A 1 250 ? 0.850 -7.840 -23.461 1.00 93.12 250 LEU A O 1
ATOM 1911 N N . SER A 1 251 ? 0.549 -8.574 -21.365 1.00 92.94 251 SER A N 1
ATOM 1912 C CA . SER A 1 251 ? -0.360 -9.675 -21.710 1.00 92.94 251 SER A CA 1
ATOM 1913 C C . SER A 1 251 ? -1.835 -9.339 -21.489 1.00 92.94 251 SER A C 1
ATOM 1915 O O . SER A 1 251 ? -2.714 -10.084 -21.926 1.00 92.94 251 SER A O 1
ATOM 1917 N N . SER A 1 252 ? -2.146 -8.293 -20.727 1.00 93.88 252 SER A N 1
ATOM 1918 C CA . SER A 1 252 ? -3.507 -7.941 -20.323 1.00 93.88 252 SER A CA 1
ATOM 1919 C C . SER A 1 252 ? -3.601 -6.451 -19.991 1.00 93.88 252 SER A C 1
ATOM 1921 O O . SER A 1 252 ? -2.656 -5.927 -19.405 1.00 93.88 252 SER A O 1
ATOM 1923 N N . PRO A 1 253 ? -4.743 -5.789 -20.273 1.00 93.94 253 PRO A N 1
ATOM 1924 C CA . PRO A 1 253 ? -4.949 -4.393 -19.897 1.00 93.94 253 PRO A CA 1
ATOM 1925 C C . PRO A 1 253 ? -4.715 -4.156 -18.406 1.00 93.94 253 PRO A C 1
ATOM 1927 O O . PRO A 1 253 ? -5.029 -5.016 -17.559 1.00 93.94 253 PRO A O 1
ATOM 1930 N N . PHE A 1 254 ? -4.176 -2.984 -18.088 1.00 96.00 254 PHE A N 1
ATOM 1931 C CA . PHE A 1 254 ? -3.896 -2.599 -16.721 1.00 96.00 254 PHE A CA 1
ATOM 1932 C C . PHE A 1 254 ? -5.192 -2.257 -15.983 1.00 96.00 254 PHE A C 1
ATOM 1934 O O . PHE A 1 254 ? -5.950 -1.363 -16.354 1.00 96.00 254 PHE A O 1
ATOM 1941 N N . GLY A 1 255 ? -5.424 -2.957 -14.878 1.00 94.06 255 GLY A N 1
ATOM 1942 C CA . GLY A 1 255 ? -6.458 -2.625 -13.908 1.00 94.06 255 GLY A CA 1
ATOM 1943 C C . GLY A 1 255 ? -5.899 -2.911 -12.530 1.00 94.06 255 GLY A C 1
ATOM 1944 O O . GLY A 1 255 ? -5.537 -4.049 -12.252 1.00 94.06 255 GLY A O 1
ATOM 1945 N N . LEU A 1 256 ? -5.780 -1.896 -11.670 1.00 91.06 256 LEU A N 1
ATOM 1946 C CA . LEU A 1 256 ? -4.997 -1.993 -10.430 1.00 91.06 256 LEU A CA 1
ATOM 1947 C C . LEU A 1 256 ? -5.336 -3.244 -9.598 1.00 91.06 256 LEU A C 1
ATOM 1949 O O . LEU A 1 256 ? -4.441 -3.953 -9.142 1.00 91.06 256 LEU A O 1
ATOM 1953 N N . VAL A 1 257 ? -6.626 -3.546 -9.432 1.00 84.88 257 VAL A N 1
ATOM 1954 C CA . VAL A 1 257 ? -7.091 -4.678 -8.617 1.00 84.88 257 VAL A CA 1
ATOM 1955 C C . VAL A 1 257 ? -6.845 -6.018 -9.318 1.00 84.88 257 VAL A C 1
ATOM 1957 O O . VAL A 1 257 ? -6.389 -6.976 -8.689 1.00 84.88 257 VAL A O 1
ATOM 1960 N N . GLU A 1 258 ? -7.161 -6.116 -10.605 1.00 89.12 258 GLU A N 1
ATOM 1961 C CA . GLU A 1 258 ? -7.044 -7.324 -11.419 1.00 89.12 258 GLU A CA 1
ATOM 1962 C C . GLU A 1 258 ? -5.582 -7.675 -11.697 1.00 89.12 258 GLU A C 1
ATOM 1964 O O . GLU A 1 258 ? -5.175 -8.814 -11.458 1.00 89.12 258 GLU A O 1
ATOM 1969 N N . THR A 1 259 ? -4.785 -6.694 -12.123 1.00 94.56 259 THR A N 1
ATOM 1970 C CA . THR A 1 259 ? -3.332 -6.800 -12.290 1.00 94.56 259 THR A CA 1
ATOM 1971 C C . THR A 1 259 ? -2.687 -7.208 -10.969 1.00 94.56 259 THR A C 1
ATOM 1973 O O . THR A 1 259 ? -1.919 -8.166 -10.946 1.00 94.56 259 THR A O 1
ATOM 1976 N N . GLY A 1 260 ? -3.064 -6.590 -9.842 1.00 91.62 260 GLY A N 1
ATOM 1977 C CA . GLY A 1 260 ? -2.545 -6.968 -8.525 1.00 91.62 260 GLY A CA 1
ATOM 1978 C C . GLY A 1 260 ? -2.789 -8.443 -8.171 1.00 91.62 260 GLY A C 1
ATOM 1979 O O . GLY A 1 260 ? -1.888 -9.125 -7.678 1.00 91.62 260 GLY A O 1
ATOM 1980 N N . LYS A 1 261 ? -3.981 -8.978 -8.474 1.00 87.44 261 LYS A N 1
ATOM 1981 C CA . LYS A 1 261 ? -4.304 -10.404 -8.266 1.00 87.44 261 LYS A CA 1
ATOM 1982 C C . LYS A 1 261 ? -3.477 -11.319 -9.169 1.00 87.44 261 LYS A C 1
ATOM 1984 O O . LYS A 1 261 ? -2.895 -12.279 -8.665 1.00 87.44 261 LYS A O 1
ATOM 1989 N N . ARG A 1 262 ? -3.408 -11.020 -10.472 1.00 95.75 262 ARG A N 1
ATOM 1990 C CA . ARG A 1 262 ? -2.663 -11.839 -11.443 1.00 95.75 262 ARG A CA 1
ATOM 1991 C C . ARG A 1 262 ? -1.168 -11.847 -11.143 1.00 95.75 262 ARG A C 1
ATOM 1993 O O . ARG A 1 262 ? -0.572 -12.916 -11.091 1.00 95.75 262 ARG A O 1
ATOM 2000 N N . VAL A 1 263 ? -0.576 -10.687 -10.865 1.00 96.31 263 VAL A N 1
ATOM 2001 C CA . VAL A 1 263 ? 0.847 -10.560 -10.513 1.00 96.31 263 VAL A CA 1
ATOM 2002 C C . VAL A 1 263 ? 1.170 -11.322 -9.229 1.00 96.31 263 VAL A C 1
ATOM 2004 O O . VAL A 1 263 ? 2.152 -12.060 -9.194 1.00 96.31 263 VAL A O 1
ATOM 2007 N N . ARG A 1 264 ? 0.330 -11.216 -8.191 1.00 92.38 264 ARG A N 1
ATOM 2008 C CA . ARG A 1 264 ? 0.480 -12.008 -6.959 1.00 92.38 264 ARG A CA 1
ATOM 2009 C C . ARG A 1 264 ? 0.486 -13.508 -7.254 1.00 92.38 264 ARG A C 1
ATOM 2011 O O . ARG A 1 264 ? 1.312 -14.238 -6.711 1.00 92.38 264 ARG A O 1
ATOM 2018 N N . ASP A 1 265 ? -0.448 -13.966 -8.084 1.00 87.44 265 ASP A N 1
ATOM 2019 C CA . ASP A 1 265 ? -0.552 -15.377 -8.449 1.00 87.44 265 ASP A CA 1
ATOM 2020 C C . ASP A 1 265 ? 0.693 -15.841 -9.215 1.00 87.44 265 ASP A C 1
ATOM 2022 O O . ASP A 1 265 ? 1.287 -16.846 -8.838 1.00 87.44 265 ASP A O 1
ATOM 2026 N N . ARG A 1 266 ? 1.188 -15.036 -10.161 1.00 95.25 266 ARG A N 1
ATOM 2027 C CA . ARG A 1 266 ? 2.451 -15.292 -10.867 1.00 95.25 266 ARG A CA 1
ATOM 2028 C C . ARG A 1 266 ? 3.667 -15.343 -9.933 1.00 95.25 266 ARG A C 1
ATOM 2030 O O . ARG A 1 266 ? 4.497 -16.229 -10.083 1.00 95.25 266 ARG A O 1
ATOM 2037 N N . CYS A 1 267 ? 3.763 -14.443 -8.949 1.00 90.56 267 CYS A N 1
ATOM 2038 C CA . CYS A 1 267 ? 4.850 -14.455 -7.957 1.00 90.56 267 CYS A CA 1
ATOM 2039 C C . CYS A 1 267 ? 4.804 -15.709 -7.066 1.00 90.56 267 CYS A C 1
ATOM 2041 O O . CYS A 1 267 ? 5.830 -16.249 -6.662 1.00 90.56 267 CYS A O 1
ATOM 2043 N N . ARG A 1 268 ? 3.605 -16.201 -6.734 1.00 89.81 268 ARG A N 1
ATOM 2044 C CA . ARG A 1 268 ? 3.466 -17.482 -6.027 1.00 89.81 268 ARG A CA 1
ATOM 2045 C C . ARG A 1 268 ? 3.936 -18.638 -6.910 1.00 89.81 268 ARG A C 1
ATOM 2047 O O . ARG A 1 268 ? 4.673 -19.494 -6.430 1.00 89.81 268 ARG A O 1
ATOM 2054 N N . ASP A 1 269 ? 3.535 -18.640 -8.175 1.00 87.88 269 ASP A N 1
ATOM 2055 C CA . ASP A 1 269 ? 3.849 -19.714 -9.118 1.00 87.88 269 ASP A CA 1
ATOM 2056 C C . ASP A 1 269 ? 5.342 -19.720 -9.522 1.00 87.88 269 ASP A C 1
ATOM 2058 O O . ASP A 1 269 ? 5.888 -20.776 -9.834 1.00 87.88 269 ASP A O 1
ATOM 2062 N N . SER A 1 270 ? 6.039 -18.577 -9.429 1.00 89.19 270 SER A N 1
ATOM 2063 C CA . SER A 1 270 ? 7.500 -18.460 -9.597 1.00 89.19 270 SER A CA 1
ATOM 2064 C C . SER A 1 270 ? 8.312 -18.931 -8.378 1.00 89.19 270 SER A C 1
ATOM 2066 O O . SER A 1 270 ? 9.544 -18.935 -8.417 1.00 89.19 270 SER A O 1
ATOM 2068 N N . GLY A 1 271 ? 7.647 -19.315 -7.282 1.00 86.62 271 GLY A N 1
ATOM 2069 C CA . GLY A 1 271 ? 8.288 -19.720 -6.028 1.00 86.62 271 GLY A CA 1
ATOM 2070 C C . GLY A 1 271 ? 8.745 -18.557 -5.137 1.00 86.62 271 GLY A C 1
ATOM 2071 O O . GLY A 1 271 ? 9.404 -18.797 -4.125 1.00 86.62 271 GLY A O 1
ATOM 2072 N N . LEU A 1 272 ? 8.390 -17.309 -5.465 1.00 87.69 272 LEU A N 1
ATOM 2073 C CA . LEU A 1 272 ? 8.736 -16.099 -4.704 1.00 87.69 272 LEU A CA 1
ATOM 2074 C C . LEU A 1 272 ? 7.461 -15.328 -4.294 1.00 87.69 272 LEU A C 1
ATOM 2076 O O . LEU A 1 272 ? 7.196 -14.237 -4.796 1.00 87.69 272 LEU A O 1
ATOM 2080 N N . PRO A 1 273 ? 6.634 -15.871 -3.378 1.00 85.12 273 PRO A N 1
ATOM 2081 C CA . PRO A 1 273 ? 5.271 -15.385 -3.140 1.00 85.12 273 PRO A CA 1
ATOM 2082 C C . PRO A 1 273 ? 5.200 -13.981 -2.514 1.00 85.12 273 PRO A C 1
ATOM 2084 O O . PRO A 1 273 ? 5.479 -13.798 -1.333 1.00 85.12 273 PRO A O 1
ATOM 2087 N N . VAL A 1 274 ? 4.750 -12.974 -3.253 1.00 84.38 274 VAL A N 1
ATOM 2088 C CA . VAL A 1 274 ? 4.546 -11.609 -2.725 1.00 84.38 274 VAL A CA 1
ATOM 2089 C C . VAL A 1 274 ? 3.094 -11.425 -2.268 1.00 84.38 274 VAL A C 1
ATOM 2091 O O . VAL A 1 274 ? 2.177 -11.974 -2.883 1.00 84.38 274 VAL A O 1
ATOM 2094 N N . SER A 1 275 ? 2.848 -10.678 -1.183 1.00 81.31 275 SER A N 1
ATOM 2095 C CA . SER A 1 275 ? 1.477 -10.444 -0.718 1.00 81.31 275 SER A CA 1
ATOM 2096 C C . SER A 1 275 ? 0.706 -9.537 -1.686 1.00 81.31 275 SER A C 1
ATOM 2098 O O . SER A 1 275 ? 1.274 -8.687 -2.365 1.00 81.31 275 SER A O 1
ATOM 2100 N N . CYS A 1 276 ? -0.623 -9.665 -1.738 1.00 80.50 276 CYS A N 1
ATOM 2101 C CA . CYS A 1 276 ? -1.449 -8.792 -2.587 1.00 80.50 276 CYS A CA 1
ATOM 2102 C C . CYS A 1 276 ? -1.294 -7.305 -2.218 1.00 80.50 276 CYS A C 1
ATOM 2104 O O . CYS A 1 276 ? -1.412 -6.426 -3.069 1.00 80.50 276 CYS A O 1
ATOM 2106 N N . ALA A 1 277 ? -1.071 -7.018 -0.937 1.00 78.88 277 ALA A N 1
ATOM 2107 C CA . ALA A 1 277 ? -0.916 -5.659 -0.450 1.00 78.88 277 ALA A CA 1
ATOM 2108 C C . ALA A 1 277 ? 0.445 -5.071 -0.856 1.00 78.88 277 ALA A C 1
ATOM 2110 O O . ALA A 1 277 ? 0.465 -3.940 -1.332 1.00 78.88 277 ALA A O 1
ATOM 2111 N N . ASP A 1 278 ? 1.526 -5.856 -0.805 1.00 86.56 278 ASP A N 1
ATOM 2112 C CA . ASP A 1 278 ? 2.842 -5.478 -1.345 1.00 86.56 278 ASP A CA 1
ATOM 2113 C C . ASP A 1 278 ? 2.788 -5.208 -2.854 1.00 86.56 278 ASP A C 1
ATOM 2115 O O . ASP A 1 278 ? 3.246 -4.165 -3.317 1.00 86.56 278 ASP A O 1
ATOM 2119 N N . VAL A 1 279 ? 2.170 -6.113 -3.628 1.00 90.94 279 VAL A N 1
ATOM 2120 C CA . VAL A 1 279 ? 2.004 -5.934 -5.083 1.00 90.94 279 VAL A CA 1
ATOM 2121 C C . VAL A 1 279 ? 1.268 -4.626 -5.372 1.00 90.94 279 VAL A C 1
ATOM 2123 O O . VAL A 1 279 ? 1.719 -3.814 -6.174 1.00 90.94 279 VAL A O 1
ATOM 2126 N N . ASN A 1 280 ? 0.142 -4.392 -4.694 1.00 90.12 280 ASN A N 1
ATOM 2127 C CA . ASN A 1 280 ? -0.636 -3.173 -4.889 1.00 90.12 280 ASN A CA 1
ATOM 2128 C C . ASN A 1 280 ? 0.088 -1.918 -4.393 1.00 90.12 280 ASN A C 1
ATOM 2130 O O . ASN A 1 280 ? -0.147 -0.847 -4.945 1.00 90.12 280 ASN A O 1
ATOM 2134 N N . HIS A 1 281 ? 0.934 -2.021 -3.365 1.00 91.81 281 HIS A N 1
ATOM 2135 C CA . HIS A 1 281 ? 1.786 -0.914 -2.946 1.00 91.81 281 HIS A CA 1
ATOM 2136 C C . HIS A 1 281 ? 2.714 -0.528 -4.100 1.00 91.81 281 HIS A C 1
ATOM 2138 O O . HIS A 1 281 ? 2.694 0.629 -4.505 1.00 91.81 281 HIS A O 1
ATOM 2144 N N . VAL A 1 282 ? 3.431 -1.495 -4.686 1.00 95.88 282 VAL A N 1
ATOM 2145 C CA . VAL A 1 282 ? 4.354 -1.263 -5.813 1.00 95.88 282 VAL A CA 1
ATOM 2146 C C . VAL A 1 282 ? 3.645 -0.703 -7.049 1.00 95.88 282 VAL A C 1
ATOM 2148 O O . VAL A 1 282 ? 4.120 0.248 -7.665 1.00 95.88 282 VAL A O 1
ATOM 2151 N N . LEU A 1 283 ? 2.480 -1.247 -7.408 1.00 95.69 283 LEU A N 1
ATOM 2152 C CA . LEU A 1 283 ? 1.699 -0.722 -8.533 1.00 95.69 283 LEU A CA 1
ATOM 2153 C C . LEU A 1 283 ? 1.262 0.728 -8.286 1.00 95.69 283 LEU A C 1
ATOM 2155 O O . LEU A 1 283 ? 1.364 1.560 -9.186 1.00 95.69 283 LEU A O 1
ATOM 2159 N N . ARG A 1 284 ? 0.811 1.057 -7.068 1.00 93.94 284 ARG A N 1
ATOM 2160 C CA . ARG A 1 284 ? 0.422 2.430 -6.714 1.00 93.94 284 ARG A CA 1
ATOM 2161 C C . ARG A 1 284 ? 1.605 3.386 -6.705 1.00 93.94 284 ARG A C 1
ATOM 2163 O O . ARG A 1 284 ? 1.450 4.497 -7.195 1.00 93.94 284 ARG A O 1
ATOM 2170 N N . SER A 1 285 ? 2.764 2.984 -6.192 1.00 93.06 285 SER A N 1
ATOM 2171 C CA . SER A 1 285 ? 3.945 3.852 -6.191 1.00 93.06 285 SER A CA 1
ATOM 2172 C C . SER A 1 285 ? 4.419 4.184 -7.605 1.00 93.06 285 SER A C 1
ATOM 2174 O O . SER A 1 285 ? 4.784 5.329 -7.867 1.00 93.06 285 SER A O 1
ATOM 2176 N N . LEU A 1 286 ? 4.329 3.240 -8.546 1.00 95.00 286 LEU A N 1
ATOM 2177 C CA . LEU A 1 286 ? 4.603 3.511 -9.961 1.00 95.00 286 LEU A CA 1
ATOM 2178 C C . LEU A 1 286 ? 3.603 4.520 -10.552 1.00 95.00 286 LEU A C 1
ATOM 2180 O O . LEU A 1 286 ? 4.022 5.494 -11.179 1.00 95.00 286 LEU A O 1
ATOM 2184 N N . LEU A 1 287 ? 2.302 4.348 -10.290 1.00 92.75 287 LEU A N 1
ATOM 2185 C CA . LEU A 1 287 ? 1.262 5.289 -10.734 1.00 92.75 287 LEU A CA 1
ATOM 2186 C C . LEU A 1 287 ? 1.454 6.695 -10.143 1.00 92.75 287 LEU A C 1
ATOM 2188 O O . LEU A 1 287 ? 1.344 7.685 -10.860 1.00 92.75 287 LEU A O 1
ATOM 2192 N N . MET A 1 288 ? 1.785 6.801 -8.853 1.00 85.25 288 MET A N 1
ATOM 2193 C CA . MET A 1 288 ? 2.012 8.086 -8.175 1.00 85.25 288 MET A CA 1
ATOM 2194 C C . MET A 1 288 ? 3.214 8.857 -8.738 1.00 85.25 288 MET A C 1
ATOM 2196 O O . MET A 1 288 ? 3.256 10.080 -8.636 1.00 85.25 288 MET A O 1
ATOM 2200 N N . ARG A 1 289 ? 4.171 8.169 -9.371 1.00 85.25 289 ARG A N 1
ATOM 2201 C CA . ARG A 1 289 ? 5.280 8.783 -10.123 1.00 85.25 289 ARG A CA 1
ATOM 2202 C C . ARG A 1 289 ? 4.943 9.067 -11.589 1.00 85.25 289 ARG A C 1
ATOM 2204 O O . ARG A 1 289 ? 5.852 9.302 -12.385 1.00 85.25 289 ARG A O 1
ATOM 2211 N N . GLY A 1 290 ? 3.663 9.022 -11.952 1.00 86.94 290 GLY A N 1
ATOM 2212 C CA . GLY A 1 290 ? 3.190 9.282 -13.308 1.00 86.94 290 GLY A CA 1
ATOM 2213 C C . GLY A 1 290 ? 3.546 8.176 -14.299 1.00 86.94 290 GLY A C 1
ATOM 2214 O O . GLY A 1 290 ? 3.678 8.449 -15.487 1.00 86.94 290 GLY A O 1
ATOM 2215 N N . HIS A 1 291 ? 3.780 6.937 -13.846 1.00 94.25 291 HIS A N 1
ATOM 2216 C CA . HIS A 1 291 ? 3.903 5.813 -14.775 1.00 94.25 291 HIS A CA 1
ATOM 2217 C C . HIS A 1 291 ? 2.535 5.445 -15.340 1.00 94.25 291 HIS A C 1
ATOM 2219 O O . HIS A 1 291 ? 1.633 5.096 -14.581 1.00 94.25 291 HIS A O 1
ATOM 2225 N N . THR A 1 292 ? 2.409 5.437 -16.662 1.00 94.44 292 THR A N 1
ATOM 2226 C CA . THR A 1 292 ? 1.218 4.933 -17.345 1.00 94.44 292 THR A CA 1
ATOM 2227 C C . THR A 1 292 ? 1.526 3.549 -17.905 1.00 94.44 292 THR A C 1
ATOM 2229 O O . THR A 1 292 ? 2.271 3.420 -18.873 1.00 94.44 292 THR A O 1
ATOM 2232 N N . PHE A 1 293 ? 0.951 2.494 -17.323 1.00 95.00 293 PHE A N 1
ATOM 2233 C CA . PHE A 1 293 ? 1.196 1.121 -17.791 1.00 95.00 293 PHE A CA 1
ATOM 2234 C C . PHE A 1 293 ? 0.688 0.859 -19.216 1.00 95.00 293 PHE A C 1
ATOM 2236 O O . PHE A 1 293 ? 1.207 -0.025 -19.883 1.00 95.00 293 PHE A O 1
ATOM 2243 N N . GLU A 1 294 ? -0.284 1.626 -19.704 1.00 92.69 294 GLU A N 1
ATOM 2244 C CA . GLU A 1 294 ? -0.770 1.509 -21.087 1.00 92.69 294 GLU A CA 1
ATOM 2245 C C . GLU A 1 294 ? 0.200 2.136 -22.109 1.00 92.69 294 GLU A C 1
ATOM 2247 O O . GLU A 1 294 ? 0.292 1.673 -23.242 1.00 92.69 294 GLU A O 1
ATOM 2252 N N . GLU A 1 295 ? 0.958 3.165 -21.714 1.00 90.62 295 GLU A N 1
ATOM 2253 C CA . GLU A 1 295 ? 1.896 3.883 -22.597 1.00 90.62 295 GLU A CA 1
ATOM 2254 C C . GLU A 1 295 ? 3.325 3.330 -22.484 1.00 90.62 295 GLU A C 1
ATOM 2256 O O . GLU A 1 295 ? 4.083 3.321 -23.455 1.00 90.62 295 GLU A O 1
ATOM 2261 N N . GLY A 1 296 ? 3.689 2.825 -21.302 1.00 91.06 296 GLY A N 1
ATOM 2262 C CA . GLY A 1 296 ? 5.009 2.286 -21.011 1.00 91.06 296 GLY A CA 1
ATOM 2263 C C . GLY A 1 296 ? 6.116 3.356 -20.958 1.00 91.06 296 GLY A C 1
ATOM 2264 O O . GLY A 1 296 ? 5.843 4.535 -20.734 1.00 91.06 296 GLY A O 1
ATOM 2265 N N . PRO A 1 297 ? 7.391 2.952 -21.112 1.00 94.62 297 PRO A N 1
ATOM 2266 C CA . PRO A 1 297 ? 7.844 1.575 -21.302 1.00 94.62 297 PRO A CA 1
ATOM 2267 C C . PRO A 1 297 ? 7.708 0.743 -20.015 1.00 94.62 297 PRO A C 1
ATOM 2269 O O . PRO A 1 297 ? 8.008 1.208 -18.919 1.00 94.62 297 PRO A O 1
ATOM 2272 N N . ASN A 1 298 ? 7.237 -0.501 -20.155 1.00 95.81 298 ASN A N 1
ATOM 2273 C CA . ASN A 1 298 ? 6.996 -1.433 -19.043 1.00 95.81 298 ASN A CA 1
ATOM 2274 C C . ASN A 1 298 ? 8.128 -2.454 -18.866 1.00 95.81 298 ASN A C 1
ATOM 2276 O O . ASN A 1 298 ? 7.888 -3.563 -18.397 1.00 95.81 298 ASN A O 1
ATOM 2280 N N . ASP A 1 299 ? 9.344 -2.133 -19.306 1.00 94.62 299 ASP A N 1
ATOM 2281 C CA . ASP A 1 299 ? 10.490 -3.008 -19.086 1.00 94.62 299 ASP A CA 1
ATOM 2282 C C . ASP A 1 299 ? 10.946 -2.952 -17.621 1.00 94.62 299 ASP A C 1
ATOM 2284 O O . ASP A 1 299 ? 10.809 -1.934 -16.934 1.00 94.62 299 ASP A O 1
ATOM 2288 N N . GLY A 1 300 ? 11.518 -4.057 -17.141 1.00 92.75 300 GLY A N 1
ATOM 2289 C CA . GLY A 1 300 ? 11.848 -4.198 -15.727 1.00 92.75 300 GLY A CA 1
ATOM 2290 C C . GLY A 1 300 ? 12.833 -3.147 -15.209 1.00 92.75 300 GLY A C 1
ATOM 2291 O O . GLY A 1 300 ? 12.681 -2.682 -14.082 1.00 92.75 300 GLY A O 1
ATOM 2292 N N . LEU A 1 301 ? 13.800 -2.710 -16.024 1.00 92.19 301 LEU A N 1
ATOM 2293 C CA . LEU A 1 301 ? 14.788 -1.718 -15.596 1.00 92.19 301 LEU A CA 1
ATOM 2294 C C . LEU A 1 301 ? 14.143 -0.340 -15.409 1.00 92.19 301 LEU A C 1
ATOM 2296 O O . LEU A 1 301 ? 14.407 0.325 -14.404 1.00 92.19 301 LEU A O 1
ATOM 2300 N N . THR A 1 302 ? 13.272 0.075 -16.333 1.00 93.44 302 THR A N 1
ATOM 2301 C CA . THR A 1 302 ? 12.507 1.322 -16.194 1.00 93.44 302 THR A CA 1
ATOM 2302 C C . THR A 1 302 ? 11.624 1.296 -14.949 1.00 93.44 302 THR A C 1
ATOM 2304 O O . THR A 1 302 ? 11.628 2.257 -14.173 1.00 93.44 302 THR A O 1
ATOM 2307 N N . LEU A 1 303 ? 10.891 0.201 -14.724 1.00 96.06 303 LEU A N 1
ATOM 2308 C CA . LEU A 1 303 ? 10.008 0.072 -13.563 1.00 96.06 303 LEU A CA 1
ATOM 2309 C C . LEU A 1 303 ? 10.795 0.065 -12.241 1.00 96.06 303 LEU A C 1
ATOM 2311 O O . LEU A 1 303 ? 10.406 0.766 -11.307 1.00 96.06 303 LEU A O 1
ATOM 2315 N N . CYS A 1 304 ? 11.924 -0.648 -12.163 1.00 95.06 304 CYS A N 1
ATOM 2316 C CA . CYS A 1 304 ? 12.796 -0.628 -10.984 1.00 95.06 304 CYS A CA 1
ATOM 2317 C C . CYS A 1 304 ? 13.319 0.785 -10.683 1.00 95.06 304 CYS A C 1
ATOM 2319 O O . CYS A 1 304 ? 13.244 1.223 -9.537 1.00 95.06 304 CYS A O 1
ATOM 2321 N N . ARG A 1 305 ? 13.792 1.526 -11.696 1.00 93.06 305 ARG A N 1
ATOM 2322 C CA . ARG A 1 305 ? 14.273 2.910 -11.518 1.00 93.06 305 ARG A CA 1
ATOM 2323 C C . ARG A 1 305 ? 13.172 3.841 -11.018 1.00 93.06 305 ARG A C 1
ATOM 2325 O O . ARG A 1 305 ? 13.370 4.551 -10.037 1.00 93.06 305 ARG A O 1
ATOM 2332 N N . LYS A 1 306 ? 11.979 3.777 -11.622 1.00 94.31 306 LYS A N 1
ATOM 2333 C CA . LYS A 1 306 ? 10.813 4.560 -11.173 1.00 94.31 306 LYS A CA 1
ATOM 2334 C C . LYS A 1 306 ? 10.420 4.234 -9.730 1.00 94.31 306 LYS A C 1
ATOM 2336 O O . LYS A 1 306 ? 10.056 5.139 -8.979 1.00 94.31 306 LYS A O 1
ATOM 2341 N N . LEU A 1 307 ? 10.500 2.964 -9.331 1.00 95.31 307 LEU A N 1
ATOM 2342 C CA . LEU A 1 307 ? 10.240 2.552 -7.953 1.00 95.31 307 LEU A CA 1
ATOM 2343 C C . LEU A 1 307 ? 11.318 3.069 -6.987 1.00 95.31 307 LEU A C 1
ATOM 2345 O O . LEU A 1 307 ? 10.969 3.593 -5.931 1.00 95.31 307 LEU A O 1
ATOM 2349 N N . ALA A 1 308 ? 12.600 2.983 -7.350 1.00 93.75 308 ALA A N 1
ATOM 2350 C CA . ALA A 1 308 ? 13.698 3.533 -6.553 1.00 93.75 308 ALA A CA 1
ATOM 2351 C C . ALA A 1 308 ? 13.542 5.052 -6.351 1.00 93.75 308 ALA A C 1
ATOM 2353 O O . ALA A 1 308 ? 13.624 5.538 -5.223 1.00 93.75 308 ALA A O 1
ATOM 2354 N N . ASP A 1 309 ? 13.196 5.795 -7.405 1.00 91.44 309 ASP A N 1
ATOM 2355 C CA . ASP A 1 309 ? 12.920 7.237 -7.329 1.00 91.44 309 ASP A CA 1
ATOM 2356 C C . ASP A 1 309 ? 11.711 7.569 -6.446 1.00 91.44 309 ASP A C 1
ATOM 2358 O O . ASP A 1 309 ? 11.705 8.579 -5.728 1.00 91.44 309 ASP A O 1
ATOM 2362 N N . ASN A 1 310 ? 10.680 6.718 -6.463 1.00 92.50 310 ASN A N 1
ATOM 2363 C CA . ASN A 1 310 ? 9.561 6.851 -5.538 1.00 92.50 310 ASN A CA 1
ATOM 2364 C C . ASN A 1 310 ? 10.020 6.684 -4.085 1.00 92.50 310 ASN A C 1
ATOM 2366 O O . ASN A 1 310 ? 9.655 7.494 -3.236 1.00 92.50 310 ASN A O 1
ATOM 2370 N N . ILE A 1 311 ? 10.832 5.665 -3.798 1.00 92.75 311 ILE A N 1
ATOM 2371 C CA . ILE A 1 311 ? 11.349 5.407 -2.448 1.00 92.75 311 ILE A CA 1
ATOM 2372 C C . ILE A 1 311 ? 12.223 6.573 -1.975 1.00 92.75 311 ILE A C 1
ATOM 2374 O O . ILE A 1 311 ? 12.026 7.046 -0.860 1.00 92.75 311 ILE A O 1
ATOM 2378 N N . ARG A 1 312 ? 13.096 7.123 -2.831 1.00 90.81 312 ARG A N 1
ATOM 2379 C CA . ARG A 1 312 ? 13.856 8.353 -2.525 1.00 90.81 312 ARG A CA 1
ATOM 2380 C C . ARG A 1 312 ? 12.929 9.506 -2.136 1.00 90.81 312 ARG A C 1
ATOM 2382 O O . ARG A 1 312 ? 13.145 10.172 -1.127 1.00 90.81 312 ARG A O 1
ATOM 2389 N N . SER A 1 313 ? 11.854 9.707 -2.896 1.00 89.56 313 SER A N 1
ATOM 2390 C CA . SER A 1 313 ? 10.872 10.763 -2.611 1.00 89.56 313 SER A CA 1
ATOM 2391 C C . SER A 1 313 ? 10.152 10.547 -1.272 1.00 89.56 313 SER A C 1
ATOM 2393 O O . SER A 1 313 ? 9.917 11.508 -0.541 1.00 89.56 313 SER A O 1
ATOM 2395 N N . LEU A 1 314 ? 9.834 9.295 -0.922 1.00 86.44 314 LEU A N 1
ATOM 2396 C CA . LEU A 1 314 ? 9.256 8.943 0.379 1.00 86.44 314 LEU A CA 1
ATOM 2397 C C . LEU A 1 314 ? 10.246 9.186 1.524 1.00 86.44 314 LEU A C 1
ATOM 2399 O O . LEU A 1 314 ? 9.861 9.768 2.533 1.00 86.44 314 LEU A O 1
ATOM 2403 N N . CYS A 1 315 ? 11.519 8.828 1.351 1.00 85.06 315 CYS A N 1
ATOM 2404 C CA . CYS A 1 315 ? 12.563 9.113 2.334 1.00 85.06 315 CYS A CA 1
ATOM 2405 C C . CYS A 1 315 ? 12.685 10.618 2.613 1.00 85.06 315 CYS A C 1
ATOM 2407 O O . CYS A 1 315 ? 12.689 11.023 3.773 1.00 85.06 315 CYS A O 1
ATOM 2409 N N . LEU A 1 316 ? 12.707 11.455 1.569 1.00 85.44 316 LEU A N 1
ATOM 2410 C CA . LEU A 1 316 ? 12.752 12.915 1.727 1.00 85.44 316 LEU A CA 1
ATOM 2411 C C . LEU A 1 316 ? 11.523 13.458 2.463 1.00 85.44 316 LEU A C 1
ATOM 2413 O O . LEU A 1 316 ? 11.656 14.326 3.326 1.00 85.44 316 LEU A O 1
ATOM 2417 N N . ARG A 1 317 ? 10.331 12.939 2.147 1.00 84.00 317 ARG A N 1
ATOM 2418 C CA . ARG A 1 317 ? 9.079 13.329 2.809 1.00 84.00 317 ARG A CA 1
ATOM 2419 C C . ARG A 1 317 ? 9.100 13.008 4.304 1.00 84.00 317 ARG A C 1
ATOM 2421 O O . ARG A 1 317 ? 8.675 13.839 5.102 1.00 84.00 317 ARG A O 1
ATOM 2428 N N . GLU A 1 318 ? 9.614 11.840 4.674 1.00 82.25 318 GLU A N 1
ATOM 2429 C CA . GLU A 1 318 ? 9.746 11.407 6.071 1.00 82.25 318 GLU A CA 1
ATOM 2430 C C . GLU A 1 318 ? 11.025 11.952 6.746 1.00 82.25 318 GLU A C 1
ATOM 2432 O O . GLU A 1 318 ? 11.394 11.514 7.833 1.00 82.25 318 GLU A O 1
ATOM 2437 N N . GLN A 1 319 ? 11.696 12.934 6.122 1.00 81.62 319 GLN A N 1
ATOM 2438 C CA . GLN A 1 319 ? 12.905 13.606 6.625 1.00 81.62 319 GLN A CA 1
ATOM 2439 C C . GLN A 1 319 ? 14.080 12.654 6.911 1.00 81.62 319 GLN A C 1
ATOM 2441 O O . GLN A 1 319 ? 14.944 12.938 7.743 1.00 81.62 319 GLN A O 1
ATOM 2446 N N . ILE A 1 320 ? 14.139 11.532 6.194 1.00 81.50 320 ILE A N 1
ATOM 2447 C CA . ILE A 1 320 ? 15.272 10.610 6.217 1.00 81.50 320 ILE A CA 1
ATOM 2448 C C . ILE A 1 320 ? 16.411 11.239 5.409 1.00 81.50 320 ILE A C 1
ATOM 2450 O O . ILE A 1 320 ? 16.225 11.649 4.261 1.00 81.50 320 ILE A O 1
ATOM 2454 N N . LEU A 1 321 ? 17.604 11.315 6.003 1.00 80.88 321 LEU A N 1
ATOM 2455 C CA . LEU A 1 321 ? 18.781 11.868 5.339 1.00 80.88 321 LEU A CA 1
ATOM 2456 C C . LEU A 1 321 ? 19.238 10.936 4.207 1.00 80.88 321 LEU A C 1
ATOM 2458 O O . LEU A 1 321 ? 19.681 9.817 4.458 1.00 80.88 321 LEU A O 1
ATOM 2462 N N . LEU A 1 322 ? 19.139 11.412 2.965 1.00 82.25 322 LEU A N 1
ATOM 2463 C CA . LEU A 1 322 ? 19.673 10.727 1.790 1.00 82.25 322 LEU A CA 1
ATOM 2464 C C . LEU A 1 322 ? 21.104 11.202 1.533 1.00 82.25 322 LEU A C 1
ATOM 2466 O O . LEU A 1 322 ? 21.321 12.315 1.053 1.00 82.25 322 LEU A O 1
ATOM 2470 N N . ASP A 1 323 ? 22.080 10.366 1.879 1.00 84.75 323 ASP A N 1
ATOM 2471 C CA . ASP A 1 323 ? 23.459 10.514 1.418 1.00 84.75 323 ASP A CA 1
ATOM 2472 C C . ASP A 1 323 ? 23.742 9.581 0.223 1.00 84.75 323 ASP A C 1
ATOM 2474 O O . ASP A 1 323 ? 22.918 8.748 -0.160 1.00 84.75 323 ASP A O 1
ATOM 2478 N N . ALA A 1 324 ? 24.930 9.704 -0.377 1.00 84.12 324 ALA A N 1
ATOM 2479 C CA . ALA A 1 324 ? 25.314 8.890 -1.533 1.00 84.12 324 ALA A CA 1
ATOM 2480 C C . ALA A 1 324 ? 25.335 7.375 -1.236 1.00 84.12 324 ALA A C 1
ATOM 2482 O O . ALA A 1 324 ? 25.149 6.560 -2.141 1.00 84.12 324 ALA A O 1
ATOM 2483 N N . THR A 1 325 ? 25.554 6.989 0.024 1.00 83.56 325 THR A N 1
ATOM 2484 C CA . THR A 1 325 ? 25.558 5.585 0.453 1.00 83.56 325 THR A CA 1
ATOM 2485 C C . THR A 1 325 ? 24.134 5.042 0.488 1.00 83.56 325 THR A C 1
ATOM 2487 O O . THR A 1 325 ? 23.873 3.965 -0.047 1.00 83.56 325 THR A O 1
ATOM 2490 N N . MET A 1 326 ? 23.206 5.809 1.063 1.00 84.62 326 MET A N 1
ATOM 2491 C CA . MET A 1 326 ? 21.778 5.509 1.132 1.00 84.62 326 MET A CA 1
ATOM 2492 C C . MET A 1 326 ? 21.166 5.413 -0.267 1.00 84.62 326 MET A C 1
ATOM 2494 O O . MET A 1 326 ? 20.442 4.463 -0.559 1.00 84.62 326 MET A O 1
ATOM 2498 N N . ASP A 1 327 ? 21.510 6.342 -1.162 1.00 86.06 327 ASP A N 1
ATOM 2499 C CA . ASP A 1 327 ? 21.031 6.325 -2.548 1.00 86.06 327 ASP A CA 1
ATOM 2500 C C . ASP A 1 327 ? 21.500 5.086 -3.317 1.00 86.06 327 ASP A C 1
ATOM 2502 O O . ASP A 1 327 ? 20.709 4.470 -4.040 1.00 86.06 327 ASP A O 1
ATOM 2506 N N . SER A 1 328 ? 22.765 4.697 -3.135 1.00 88.00 328 SER A N 1
ATOM 2507 C CA . SER A 1 328 ? 23.325 3.473 -3.718 1.00 88.00 328 SER A CA 1
ATOM 2508 C C . SER A 1 328 ? 22.682 2.219 -3.122 1.00 88.00 328 SER A C 1
ATOM 2510 O O . SER A 1 328 ? 22.375 1.270 -3.841 1.00 88.00 328 SER A O 1
ATOM 2512 N N . ALA A 1 329 ? 22.400 2.219 -1.817 1.00 88.50 329 ALA A N 1
ATOM 2513 C CA . ALA A 1 329 ? 21.708 1.120 -1.159 1.00 88.50 329 ALA A CA 1
ATOM 2514 C C . ALA A 1 329 ? 20.268 0.955 -1.669 1.00 88.50 329 ALA A C 1
ATOM 2516 O O . ALA A 1 329 ? 19.859 -0.169 -1.946 1.00 88.50 329 ALA A O 1
ATOM 2517 N N . ILE A 1 330 ? 19.516 2.045 -1.865 1.00 91.44 330 ILE A N 1
ATOM 2518 C CA . ILE A 1 330 ? 18.165 1.997 -2.453 1.00 91.44 330 ILE A CA 1
ATOM 2519 C C . ILE A 1 330 ? 18.221 1.445 -3.885 1.00 91.44 330 ILE A C 1
ATOM 2521 O O . ILE A 1 330 ? 17.412 0.589 -4.247 1.00 91.44 330 ILE A O 1
ATOM 2525 N N . GLU A 1 331 ? 19.196 1.877 -4.687 1.00 91.62 331 GLU A N 1
ATOM 2526 C CA . GLU A 1 331 ? 19.386 1.353 -6.045 1.00 91.62 331 GLU A CA 1
ATOM 2527 C C . GLU A 1 331 ? 19.694 -0.155 -6.018 1.00 91.62 331 GLU A C 1
ATOM 2529 O O . GLU A 1 331 ? 19.020 -0.947 -6.678 1.00 91.62 331 GLU A O 1
ATOM 2534 N N . ASN A 1 332 ? 20.647 -0.577 -5.181 1.00 90.75 332 ASN A N 1
ATOM 2535 C CA . ASN A 1 332 ? 21.019 -1.982 -5.010 1.00 90.75 332 ASN A CA 1
ATOM 2536 C C . ASN A 1 332 ? 19.870 -2.834 -4.465 1.00 90.75 332 ASN A C 1
ATOM 2538 O O . ASN A 1 332 ? 19.769 -4.017 -4.795 1.00 90.75 332 ASN A O 1
ATOM 2542 N N . TRP A 1 333 ? 19.000 -2.247 -3.646 1.00 92.94 333 TRP A N 1
ATOM 2543 C CA . TRP A 1 333 ? 17.836 -2.922 -3.099 1.00 92.94 333 TRP A CA 1
ATOM 2544 C C . TRP A 1 333 ? 16.793 -3.231 -4.177 1.00 92.94 333 TRP A C 1
ATOM 2546 O O . TRP A 1 333 ? 16.261 -4.340 -4.209 1.00 92.94 333 TRP A O 1
ATOM 2556 N N . ILE A 1 334 ? 16.516 -2.282 -5.073 1.00 93.62 334 ILE A N 1
ATOM 2557 C CA . ILE A 1 334 ? 15.385 -2.372 -6.009 1.00 93.62 334 ILE A CA 1
ATOM 2558 C C . ILE A 1 334 ? 15.794 -2.846 -7.403 1.00 93.62 334 ILE A C 1
ATOM 2560 O O . ILE A 1 334 ? 15.125 -3.697 -7.992 1.00 93.62 334 ILE A O 1
ATOM 2564 N N . VAL A 1 335 ? 16.876 -2.292 -7.947 1.00 86.81 335 VAL A N 1
ATOM 2565 C CA . VAL A 1 335 ? 17.407 -2.662 -9.267 1.00 86.81 335 VAL A CA 1
ATOM 2566 C C . VAL A 1 335 ? 18.245 -3.936 -9.152 1.00 86.81 335 VAL A C 1
ATOM 2568 O O . VAL A 1 335 ? 18.222 -4.793 -10.037 1.00 86.81 335 VAL A O 1
ATOM 2571 N N . GLY A 1 336 ? 18.910 -4.104 -8.007 1.00 74.50 336 GLY A N 1
ATOM 2572 C CA . GLY A 1 336 ? 19.898 -5.146 -7.789 1.00 74.50 336 GLY A CA 1
ATOM 2573 C C . GLY A 1 336 ? 21.269 -4.670 -8.243 1.00 74.50 336 GLY A C 1
ATOM 2574 O O . GLY A 1 336 ? 21.472 -4.400 -9.422 1.00 74.50 336 GLY A O 1
ATOM 2575 N N . GLY A 1 337 ? 22.216 -4.598 -7.313 1.00 58.16 337 GLY A N 1
ATOM 2576 C CA . GLY A 1 337 ? 23.623 -4.499 -7.674 1.00 58.16 337 GLY A CA 1
ATOM 2577 C C . GLY A 1 337 ? 24.100 -5.843 -8.216 1.00 58.16 337 GLY A C 1
ATOM 2578 O O . GLY A 1 337 ? 23.772 -6.891 -7.646 1.00 58.16 337 GLY A O 1
ATOM 2579 N N . ASP A 1 338 ? 24.883 -5.827 -9.293 1.00 39.12 338 ASP A N 1
ATOM 2580 C CA . ASP A 1 338 ? 25.824 -6.914 -9.526 1.00 39.12 338 ASP A CA 1
ATOM 2581 C C . ASP A 1 338 ? 26.761 -6.921 -8.316 1.00 39.12 338 ASP A C 1
ATOM 2583 O O . ASP A 1 338 ? 27.557 -6.003 -8.118 1.00 39.12 338 ASP A O 1
ATOM 2587 N N . SER A 1 339 ? 26.625 -7.926 -7.451 1.00 31.25 339 SER A N 1
ATOM 2588 C CA . SER A 1 339 ? 27.723 -8.286 -6.564 1.00 31.25 339 SER A CA 1
ATOM 2589 C C . SER A 1 339 ? 28.855 -8.745 -7.473 1.00 31.25 339 SER A C 1
ATOM 2591 O O . SER A 1 339 ? 28.840 -9.879 -7.952 1.00 31.25 339 SER A O 1
ATOM 2593 N N . GLN A 1 340 ? 29.762 -7.826 -7.787 1.00 27.06 340 GLN A N 1
ATOM 2594 C CA . GLN A 1 340 ? 31.034 -8.158 -8.403 1.00 27.06 340 GLN A CA 1
ATOM 2595 C C . GLN A 1 340 ? 31.992 -8.712 -7.353 1.00 27.06 340 GLN A C 1
ATOM 2597 O O . GLN A 1 340 ? 32.031 -8.144 -6.235 1.00 27.06 340 GLN A O 1
#

Sequence (340 aa):
MIDQDDFVRKALAFGEAVTEPHPVEISPTPELVSSALALIHQAVKEAPAPVPLARLAAALLRTIEDLDASSWGSFGSFRALIDSLDLTPLAVTWEGGGTIYDPKRHSRPATLSAGASAGKTNGVQIKIEELIRTEVSRAPQPVPCGRLATLILGQDNSLAADWAGKGTFRKFVESLNVKPVQFNWNSSGGVAFDQNRNAMSSEVAAEPENEWADKTLLELARHIHELTDVPLLSPKRYRNLIEMISIDVLSSPFGLVETGKRVRDRCRDSGLPVSCADVNHVLRSLLMRGHTFEEGPNDGLTLCRKLADNIRSLCLREQILLDATMDSAIENWIVGGDSQ

Radius of gyration: 25.56 Å; chains: 1; bounding box: 60×58×88 Å

pLDDT: mean 76.9, std 17.32, range [27.06, 97.88]

Foldseek 3Di:
DDDPVVVVVVVVPPPPPPPDPDPPPQDQDVVLLVVLLVQVVVVQVPDQAWAQLVNSVVVSCVPPVPADCQCRRVLRHSVSSVVPHPNPPWDWDPPQNITIHRVVRHPDPDPPDPPPVCVVVVVLLVVLLVVLLVVQVPDPDWAFLVVSVVVSCVSPVSCVRQNRVLNDSVSNVVPHPNPPWDWDLLFLRTTIHRPVVCVVVVPPPPDPVVLEPDPVLQVLLVVLCVQQVQHSAFQVLLLLLLVLLLVQLVVDPDDLQVSLVSSQVSCVVVVNH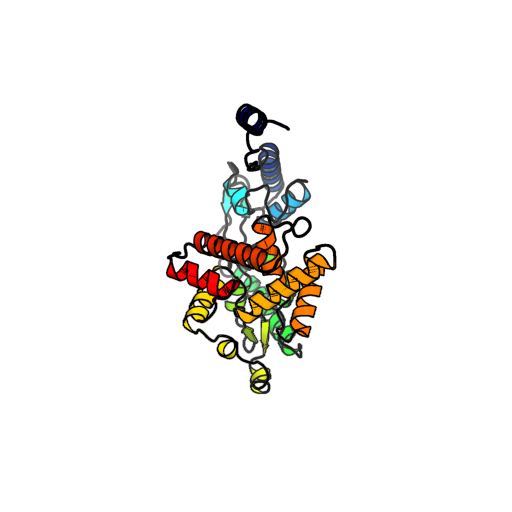HDSNNSSVLVVLLVVLVDDSVVDPSDSQVSLVSSLVSSVVSCVVSVNDDDPVSSVSSSCGNVNDPPD

Secondary structure (DSSP, 8-state):
---HHHHHHHHSS-------------PPPHHHHHHHHHHHHHHHHH-SSPEEHHHHHHHHHHH-TT--TTTTTTTSSHHHHHHHS--TT-EEE-GGG-EEE-TTTS-------TTSHHHHHHHHHHHHHHHHHHHHHH-SSPEEHHHHHHHHHHH-GGGGTTTTTTSSHHHHHHTS--TTEEEE-SSTT-EEEEHHHHTT-TTS---GGGT-S-HHHHHHHHHHHHHH------HHHHHHHHHHHHHHHHHS---HHHHHHHHHHHHHHTT----HHHHHHHHHHHHHTT--TTTS---HHHHHHHHHHHHHHHHHHTT----HHHHHHHHIIIII----

Organism: NCBI:txid2954384